Protein AF-X0WXU0-F1 (afdb_monomer_lite)

Secondary structure (DSSP, 8-state):
---------SS-B--SS-GGGPPTT-BS--TT-PEEESS--TTS-EEEPPP----PPPPTTEEEEEEEEETTEEEEEEEETTS-EEEEEEE---S--TTTT--EEEESB-TTSPBPS--GGG---TTS--EEEEEE-TTS-EEEEEE-SSSPPEEEETTSPPBTTTHHHHSBSS-S-------------SSS----TT---------

Radius of gyration: 27.14 Å; chains: 1; bounding box: 80×50×60 Å

pLDDT: mean 75.11, std 15.43, range [34.88, 94.94]

InterPro domains:
  IPR057889 Crassvirus muzzle protein, N-terminal region [PF25731] (6-206)

Foldseek 3Di:
DDDPPDDDQPDEEDQPDDPVPPDPSHHPDPPPDAAEDCPDDPVGRHDDDDDDDQPEDDDPQKDFQEWEDEPQKIWTWIAGPVQAIFIWIAGPDPDPDPCHSYTDTQDDAAPVRHHDRRHNLVRDDPVFRKYWYWDQDPVRWIKIWIDRPPAATFMATRVDGDHPPCNNVHGHPDDPDPDPDDDCPDDDDPDDDDDDPPPDDDDDDDD

Structure (mmCIF, N/CA/C/O backbone):
data_AF-X0WXU0-F1
#
_entry.id   AF-X0WXU0-F1
#
loop_
_atom_site.group_PDB
_atom_site.id
_atom_site.type_symbol
_atom_site.label_atom_id
_atom_site.label_alt_id
_atom_site.label_comp_id
_atom_site.label_asym_id
_atom_site.label_entity_id
_atom_site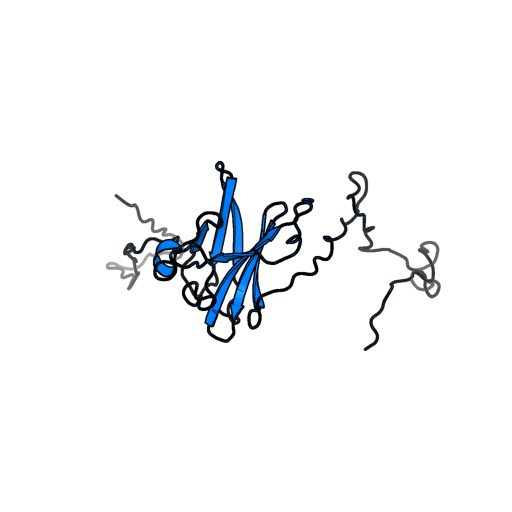.label_seq_id
_atom_site.pdbx_PDB_ins_code
_atom_site.Cartn_x
_atom_site.Cartn_y
_atom_site.Cartn_z
_atom_site.occupancy
_atom_site.B_iso_or_equiv
_atom_site.auth_seq_id
_atom_site.auth_comp_id
_atom_site.auth_asym_id
_atom_site.auth_atom_id
_atom_site.pdbx_PDB_model_num
ATOM 1 N N . MET A 1 1 ? 27.118 5.145 21.596 1.00 37.91 1 MET A N 1
ATOM 2 C CA . MET A 1 1 ? 26.748 3.771 21.994 1.00 37.91 1 MET A CA 1
ATOM 3 C C . MET A 1 1 ? 27.397 2.844 20.986 1.00 37.91 1 MET A C 1
ATOM 5 O O . MET A 1 1 ? 27.260 3.119 19.804 1.00 37.91 1 MET A O 1
ATOM 9 N N . ALA A 1 2 ? 28.191 1.868 21.424 1.00 34.88 2 ALA A N 1
ATOM 10 C CA . ALA A 1 2 ? 28.877 0.960 20.508 1.00 34.88 2 ALA A CA 1
ATOM 11 C C . ALA A 1 2 ? 27.914 -0.152 20.079 1.00 34.88 2 ALA A C 1
ATOM 13 O O . ALA A 1 2 ? 27.350 -0.846 20.923 1.00 34.88 2 ALA A O 1
ATOM 14 N N . GLU A 1 3 ? 27.715 -0.270 18.775 1.00 35.19 3 GLU A N 1
ATOM 15 C CA . GLU A 1 3 ? 26.913 -1.302 18.133 1.00 35.19 3 GLU A CA 1
ATOM 16 C C . GLU A 1 3 ? 27.653 -2.644 18.257 1.00 35.19 3 GLU A C 1
ATOM 18 O O . GLU A 1 3 ? 28.793 -2.786 17.799 1.00 35.19 3 GLU A O 1
ATOM 23 N N . ILE A 1 4 ? 27.053 -3.615 18.954 1.00 43.12 4 ILE A N 1
ATOM 24 C CA . ILE A 1 4 ? 27.625 -4.959 19.107 1.00 43.12 4 ILE A CA 1
ATOM 25 C C . ILE A 1 4 ? 27.536 -5.641 17.743 1.00 43.12 4 ILE A C 1
ATOM 27 O O . ILE A 1 4 ? 26.492 -6.138 17.342 1.00 43.12 4 ILE A O 1
ATOM 31 N N . THR A 1 5 ? 28.651 -5.645 17.023 1.00 47.09 5 THR A N 1
ATOM 32 C CA . THR A 1 5 ? 28.737 -6.061 15.617 1.00 47.09 5 THR A CA 1
ATOM 33 C C . THR A 1 5 ? 28.871 -7.575 15.433 1.00 47.09 5 THR A C 1
ATOM 35 O O . THR A 1 5 ? 28.989 -8.026 14.302 1.00 47.09 5 THR A O 1
ATOM 38 N N . ASN A 1 6 ? 28.898 -8.370 16.514 1.00 45.66 6 ASN A N 1
ATOM 39 C CA . ASN A 1 6 ? 28.848 -9.837 16.464 1.00 45.66 6 ASN A CA 1
ATOM 40 C C . ASN A 1 6 ? 28.675 -10.459 17.863 1.00 45.66 6 ASN A C 1
ATOM 42 O O . ASN A 1 6 ? 29.495 -10.221 18.753 1.00 45.66 6 ASN A O 1
ATOM 46 N N . ASN A 1 7 ? 27.694 -11.351 18.029 1.00 49.34 7 ASN A N 1
ATOM 47 C CA . ASN A 1 7 ? 27.637 -12.273 19.166 1.00 49.34 7 ASN A CA 1
ATOM 48 C C . ASN A 1 7 ? 28.635 -13.415 18.929 1.00 49.34 7 ASN A C 1
ATOM 50 O O . ASN A 1 7 ? 28.304 -14.426 18.315 1.00 49.34 7 ASN A O 1
ATOM 54 N N . LYS A 1 8 ? 29.885 -13.257 19.377 1.00 55.47 8 LYS A N 1
ATOM 55 C CA . LYS A 1 8 ? 30.860 -14.358 19.352 1.00 55.47 8 LYS A CA 1
ATOM 56 C C . LYS A 1 8 ? 30.768 -15.156 20.647 1.00 55.47 8 LYS A C 1
ATOM 58 O O . LYS A 1 8 ? 30.961 -14.604 21.728 1.00 55.47 8 LYS A O 1
ATOM 63 N N . PHE A 1 9 ? 30.532 -16.462 20.539 1.00 57.22 9 PHE A N 1
ATOM 64 C CA . PHE A 1 9 ? 30.699 -17.368 21.671 1.00 57.22 9 PHE A CA 1
ATOM 65 C C . PHE A 1 9 ? 32.181 -17.436 22.042 1.00 57.22 9 PHE A C 1
ATOM 67 O O . PHE A 1 9 ? 33.010 -17.857 21.237 1.00 57.22 9 PHE A O 1
ATOM 74 N N . VAL A 1 10 ? 32.521 -17.008 23.259 1.00 64.88 10 VAL A N 1
ATOM 75 C CA . VAL A 1 10 ? 33.894 -17.126 23.775 1.00 64.88 10 VAL A CA 1
ATOM 76 C C . VAL A 1 10 ? 34.175 -18.568 24.220 1.00 64.88 10 VAL A C 1
ATOM 78 O O . VAL A 1 10 ? 35.295 -19.046 24.058 1.00 64.88 10 VAL A O 1
ATOM 81 N N . LYS A 1 11 ? 33.159 -19.285 24.733 1.00 74.00 11 LYS A N 1
ATOM 82 C CA . LYS A 1 11 ? 33.191 -20.728 25.037 1.00 74.00 11 LYS A CA 1
ATOM 83 C C . LYS A 1 11 ? 31.822 -21.379 24.775 1.00 74.00 11 LYS A C 1
ATOM 85 O O . LYS A 1 11 ? 30.833 -20.684 24.549 1.00 74.00 11 LYS A O 1
ATOM 90 N N . GLY A 1 12 ? 31.790 -22.713 24.771 1.00 77.00 12 GLY A N 1
ATOM 91 C CA . GLY A 1 12 ? 30.609 -23.518 24.441 1.00 77.00 12 GLY A CA 1
ATOM 92 C C . GLY A 1 12 ? 29.681 -23.843 25.619 1.00 77.00 12 GLY A C 1
ATOM 93 O O . GLY A 1 12 ? 29.729 -23.216 26.683 1.00 77.00 12 GLY A O 1
ATOM 94 N N . MET A 1 13 ? 28.838 -24.850 25.395 1.00 81.62 13 MET A N 1
ATOM 95 C CA . MET A 1 13 ? 27.907 -25.398 26.379 1.00 81.62 13 MET A CA 1
ATOM 96 C C . MET A 1 13 ? 28.629 -26.324 27.367 1.00 81.62 13 MET A C 1
ATOM 98 O O . MET A 1 13 ? 29.460 -27.129 26.951 1.00 81.62 13 MET A O 1
ATOM 102 N N . VAL A 1 14 ? 28.310 -26.223 28.659 1.00 81.38 14 VAL A N 1
ATOM 103 C CA . VAL A 1 14 ? 28.794 -27.140 29.707 1.00 81.38 14 VAL A CA 1
ATOM 104 C C . VAL A 1 14 ? 27.636 -27.475 30.642 1.00 81.38 14 VAL A C 1
ATOM 106 O O . VAL A 1 14 ? 27.082 -26.578 31.281 1.00 81.38 14 VAL A O 1
ATOM 109 N N . GLU A 1 15 ? 27.287 -28.760 30.718 1.00 81.88 15 GLU A N 1
ATOM 110 C CA . GLU A 1 15 ? 26.189 -29.281 31.548 1.00 81.88 15 GLU A CA 1
ATOM 111 C C . GLU A 1 15 ? 26.680 -30.076 32.770 1.00 81.88 15 GLU A C 1
ATOM 113 O O . GLU A 1 15 ? 25.951 -30.192 33.758 1.00 81.88 15 GLU A O 1
ATOM 118 N N . ASP A 1 16 ? 27.930 -30.551 32.728 1.00 82.00 16 ASP A N 1
ATOM 119 C CA . ASP A 1 16 ? 28.517 -31.493 33.695 1.00 82.00 16 ASP A CA 1
ATOM 120 C C . ASP A 1 16 ? 28.828 -30.889 35.075 1.00 82.00 16 ASP A C 1
ATOM 122 O O . ASP A 1 16 ? 29.147 -31.612 36.017 1.00 82.00 16 ASP A O 1
ATOM 126 N N . VAL A 1 17 ? 28.742 -29.565 35.221 1.00 83.06 17 VAL A N 1
ATOM 127 C CA . VAL A 1 17 ? 28.993 -28.868 36.492 1.00 83.06 17 VAL A CA 1
ATOM 128 C C . VAL A 1 17 ? 27.688 -28.531 37.206 1.00 83.06 17 VAL A C 1
ATOM 130 O O . VAL A 1 17 ? 26.622 -28.416 36.591 1.00 83.06 17 VAL A O 1
ATOM 133 N N . ASN A 1 18 ? 27.739 -28.339 38.523 1.00 81.44 18 ASN A N 1
ATOM 134 C CA . ASN A 1 18 ? 26.601 -27.792 39.259 1.00 81.44 18 ASN A CA 1
ATOM 135 C C . ASN A 1 18 ? 26.241 -26.396 38.697 1.00 81.44 18 ASN A C 1
ATOM 137 O O . ASN A 1 18 ? 27.157 -25.650 38.348 1.00 81.44 18 ASN A O 1
ATOM 141 N N . PRO A 1 19 ? 24.952 -25.999 38.600 1.00 78.38 19 PRO A N 1
ATOM 142 C CA . PRO A 1 19 ? 24.582 -24.661 38.129 1.00 78.38 19 PRO A CA 1
ATOM 143 C C . PRO A 1 19 ? 25.311 -23.511 38.837 1.00 78.38 19 PRO A C 1
ATOM 145 O O . PRO A 1 19 ? 25.594 -22.497 38.203 1.00 78.38 19 PRO A O 1
ATOM 148 N N . SER A 1 20 ? 25.642 -23.667 40.123 1.00 79.38 20 SER A N 1
ATOM 149 C CA . SER A 1 20 ? 26.385 -22.662 40.896 1.00 79.38 20 SER A CA 1
ATOM 150 C C . SER A 1 20 ? 27.876 -22.589 40.558 1.00 79.38 20 SER A C 1
ATOM 152 O O . SER A 1 20 ? 28.535 -21.621 40.921 1.00 79.38 20 SER A O 1
ATOM 154 N N . GLU A 1 21 ? 28.411 -23.602 39.880 1.00 86.06 21 GLU A N 1
ATOM 155 C CA . GLU A 1 21 ? 29.827 -23.749 39.527 1.00 86.06 21 GLU A CA 1
ATOM 156 C C . GLU A 1 21 ? 30.046 -23.630 38.014 1.00 86.06 21 GLU A C 1
ATOM 158 O O . GLU A 1 21 ? 31.048 -24.104 37.473 1.00 86.06 21 GLU A O 1
ATOM 163 N N . GLN A 1 22 ? 29.103 -22.993 37.311 1.00 82.19 22 GLN A N 1
ATOM 164 C CA . GLN A 1 22 ? 29.222 -22.784 35.877 1.00 82.19 22 GLN A CA 1
ATOM 165 C C . GLN A 1 22 ? 30.519 -22.039 35.563 1.00 82.19 22 GLN A C 1
ATOM 167 O O . GLN A 1 22 ? 30.779 -20.945 36.071 1.00 82.19 22 GLN A O 1
ATOM 172 N N . THR A 1 23 ? 31.344 -22.647 34.711 1.00 84.06 23 THR A N 1
ATOM 173 C CA . THR A 1 23 ? 32.636 -22.069 34.350 1.00 84.06 23 THR A CA 1
ATOM 174 C C . THR A 1 23 ? 32.417 -20.701 33.689 1.00 84.06 23 THR A C 1
ATOM 176 O O . THR A 1 23 ? 31.519 -20.551 32.857 1.00 84.06 23 THR A O 1
ATOM 179 N N . PRO A 1 24 ? 33.224 -19.672 34.005 1.00 80.38 24 PRO A N 1
ATOM 180 C CA . PRO A 1 24 ? 33.057 -18.367 33.386 1.00 80.38 24 PRO A CA 1
ATOM 181 C C . PRO A 1 24 ? 33.074 -18.460 31.856 1.00 80.38 24 PRO A C 1
ATOM 183 O O . PRO A 1 24 ? 33.989 -19.058 31.272 1.00 80.38 24 PRO A O 1
ATOM 186 N N . GLN A 1 25 ? 32.082 -17.807 31.238 1.00 76.44 25 GLN A N 1
ATOM 187 C CA . GLN A 1 25 ? 31.854 -17.711 29.789 1.00 76.44 25 GLN A CA 1
ATOM 188 C C . GLN A 1 25 ? 31.303 -18.981 29.111 1.00 76.44 25 GLN A C 1
ATOM 190 O O . GLN A 1 25 ? 31.250 -19.008 27.885 1.00 76.44 25 GLN A O 1
ATOM 195 N N . THR A 1 26 ? 30.868 -20.001 29.863 1.00 80.44 26 THR A N 1
ATOM 196 C CA . THR A 1 26 ? 30.114 -21.154 29.328 1.00 80.44 26 THR A CA 1
ATOM 197 C C . THR A 1 26 ? 28.621 -21.009 29.625 1.00 80.44 26 THR A C 1
ATOM 199 O O . THR A 1 26 ? 28.233 -20.427 30.637 1.00 80.44 26 THR A O 1
ATOM 202 N N . TYR A 1 27 ? 27.754 -21.581 28.793 1.00 76.75 27 TYR A N 1
ATOM 203 C CA . TYR A 1 27 ? 26.301 -21.597 29.027 1.00 76.75 27 TYR A CA 1
ATOM 204 C C . TYR A 1 27 ? 25.802 -23.018 29.324 1.00 76.75 27 TYR A C 1
ATOM 206 O O . TYR A 1 27 ? 26.444 -23.990 28.936 1.00 76.75 27 TYR A O 1
ATOM 214 N N . ARG A 1 28 ? 24.699 -23.144 30.072 1.00 73.62 28 ARG A N 1
ATOM 215 C CA . ARG A 1 28 ? 24.123 -24.451 30.449 1.00 73.62 28 ARG A CA 1
ATOM 216 C C . ARG A 1 28 ? 23.001 -24.884 29.512 1.00 73.62 28 ARG A C 1
ATOM 218 O O . ARG A 1 28 ? 22.912 -26.047 29.169 1.00 73.62 28 ARG A O 1
ATOM 225 N N . TYR A 1 29 ? 22.172 -23.935 29.086 1.00 72.56 29 TYR A N 1
ATOM 226 C CA . TYR A 1 29 ? 21.094 -24.171 28.134 1.00 72.56 29 TYR A CA 1
ATOM 227 C C . TYR A 1 29 ? 21.109 -23.063 27.083 1.00 72.56 29 TYR A C 1
ATOM 229 O O . TYR A 1 29 ? 21.118 -21.881 27.429 1.00 72.56 29 TYR A O 1
ATOM 237 N N . GLY A 1 30 ? 21.102 -23.441 25.807 1.00 64.31 30 GLY A N 1
ATOM 238 C CA . GLY A 1 30 ? 20.922 -22.527 24.680 1.00 64.31 30 GLY A CA 1
ATOM 239 C C . GLY A 1 30 ? 19.442 -22.248 24.417 1.00 64.31 30 GLY A C 1
ATOM 240 O O . GLY A 1 30 ? 18.950 -22.531 23.328 1.00 64.31 30 GLY A O 1
ATOM 241 N N . LEU A 1 31 ? 18.709 -21.739 25.411 1.00 56.44 31 LEU A N 1
ATOM 242 C CA . LEU A 1 31 ? 17.279 -21.461 25.248 1.00 56.44 31 LEU A CA 1
ATOM 243 C C . LEU A 1 31 ? 17.084 -20.343 24.206 1.00 56.44 31 LEU A C 1
ATOM 245 O O . LEU A 1 31 ? 17.616 -19.248 24.373 1.00 56.44 31 LEU A O 1
ATOM 249 N N . ASN A 1 32 ? 16.319 -20.644 23.150 1.00 53.34 32 ASN A N 1
ATOM 250 C CA . ASN A 1 32 ? 16.003 -19.790 21.992 1.00 53.34 32 ASN A CA 1
ATOM 251 C C . ASN A 1 32 ? 17.137 -19.536 20.979 1.00 53.34 32 ASN A C 1
ATOM 253 O O . ASN A 1 32 ? 17.034 -18.607 20.179 1.00 53.34 32 ASN A O 1
ATOM 257 N N . PHE A 1 33 ? 18.192 -20.357 20.954 1.00 56.31 33 PHE A N 1
ATOM 258 C CA . PHE A 1 33 ? 19.163 -20.316 19.855 1.00 56.31 33 PHE A CA 1
ATOM 259 C C . PHE A 1 33 ? 18.731 -21.260 18.730 1.00 56.31 33 PHE A C 1
ATOM 261 O O . PHE A 1 33 ? 18.968 -22.463 18.787 1.00 56.31 33 PHE A O 1
ATOM 268 N N . THR A 1 34 ? 18.100 -20.710 17.698 1.00 59.84 34 THR A N 1
ATOM 269 C CA . THR A 1 34 ? 17.843 -21.400 16.427 1.00 59.84 34 THR A CA 1
ATOM 270 C C . THR A 1 34 ? 18.885 -20.974 15.403 1.00 59.84 34 THR A C 1
ATOM 272 O O . THR A 1 34 ? 19.221 -19.793 15.310 1.00 59.84 34 THR A O 1
ATOM 275 N N . HIS A 1 35 ? 19.413 -21.924 14.631 1.00 56.47 35 HIS A N 1
ATOM 276 C CA . HIS A 1 35 ? 20.339 -21.610 13.544 1.00 56.47 35 HIS A CA 1
ATOM 277 C C . HIS A 1 35 ? 19.600 -20.785 12.480 1.00 56.47 35 HIS A C 1
ATOM 279 O O . HIS A 1 35 ? 18.494 -21.160 12.094 1.00 56.47 35 HIS A O 1
ATOM 285 N N . LEU A 1 36 ? 20.189 -19.679 12.019 1.00 56.44 36 LEU A N 1
ATOM 286 C CA . LEU A 1 36 ? 19.689 -18.949 10.851 1.00 56.44 36 LEU A CA 1
ATOM 287 C C . LEU A 1 36 ? 20.178 -19.670 9.593 1.00 56.44 36 LEU A C 1
ATOM 289 O O . LEU A 1 36 ? 21.368 -19.968 9.484 1.00 56.44 36 LEU A O 1
ATOM 293 N N . THR A 1 37 ? 19.284 -20.027 8.680 1.00 61.00 37 THR A N 1
ATOM 294 C CA . THR A 1 37 ? 19.643 -20.649 7.398 1.00 61.00 37 THR A CA 1
ATOM 295 C C . THR A 1 37 ? 18.935 -19.923 6.261 1.00 61.00 37 THR A C 1
ATOM 297 O O . THR A 1 37 ? 17.781 -19.542 6.402 1.00 61.00 37 THR A O 1
ATOM 300 N N . GLU A 1 38 ? 19.599 -19.749 5.116 1.00 58.59 38 GLU A N 1
ATOM 301 C CA . GLU A 1 38 ? 18.966 -19.129 3.937 1.00 58.59 38 GLU A CA 1
ATOM 302 C C . GLU A 1 38 ? 17.862 -20.003 3.324 1.00 58.59 38 GLU A C 1
ATOM 304 O O . GLU A 1 38 ? 16.975 -19.498 2.653 1.00 58.59 38 GLU A O 1
ATOM 309 N N . GLN A 1 39 ? 17.932 -21.326 3.504 1.00 58.50 39 GLN A N 1
ATOM 310 C CA . GLN A 1 39 ? 17.060 -22.271 2.796 1.00 58.50 39 GLN A CA 1
ATOM 311 C C . GLN A 1 39 ? 15.931 -22.847 3.655 1.00 58.50 39 GLN A C 1
ATOM 313 O O . GLN A 1 39 ? 15.068 -23.524 3.102 1.00 58.50 39 GLN A O 1
ATOM 318 N N . GLY A 1 40 ? 15.943 -22.618 4.975 1.00 56.22 40 GLY A N 1
ATOM 319 C CA . GLY A 1 40 ? 15.077 -23.318 5.922 1.00 56.22 40 GLY A CA 1
ATOM 320 C C . GLY A 1 40 ? 15.336 -24.832 5.912 1.00 56.22 40 GLY A C 1
ATOM 321 O O . GLY A 1 40 ? 15.124 -25.529 4.922 1.00 56.22 40 GLY A O 1
ATOM 322 N N . ASP A 1 41 ? 15.794 -25.409 7.017 1.00 55.28 41 ASP A N 1
ATOM 323 C CA . ASP A 1 41 ? 16.013 -26.855 7.061 1.00 55.28 41 ASP A CA 1
ATOM 324 C C . ASP A 1 41 ? 14.716 -27.577 7.456 1.00 55.28 41 ASP A C 1
ATOM 326 O O . ASP A 1 41 ? 14.258 -27.499 8.591 1.00 55.28 41 ASP A O 1
ATOM 330 N N . LYS A 1 42 ? 14.119 -28.328 6.522 1.00 52.72 42 LYS A N 1
ATOM 331 C CA . LYS A 1 42 ? 12.894 -29.117 6.760 1.00 52.72 42 LYS A CA 1
ATOM 332 C C . LYS A 1 42 ? 13.046 -30.146 7.892 1.00 52.72 42 LYS A C 1
ATOM 334 O O . LYS A 1 42 ? 12.040 -30.604 8.436 1.00 52.72 42 LYS A O 1
ATOM 339 N N . TYR A 1 43 ? 14.276 -30.536 8.223 1.00 58.09 43 TYR A N 1
ATOM 340 C CA . TYR A 1 43 ? 14.589 -31.546 9.232 1.00 58.09 43 TYR A CA 1
ATOM 341 C C . TYR A 1 43 ? 15.187 -30.960 10.520 1.00 58.09 43 TYR A C 1
ATOM 343 O O . TYR A 1 43 ? 15.487 -31.723 11.439 1.00 58.09 43 TYR A O 1
ATOM 351 N N . SER A 1 44 ? 15.325 -29.633 10.622 1.00 62.62 44 SER A N 1
ATOM 352 C CA . SER A 1 44 ? 15.892 -28.948 11.788 1.00 62.62 44 SER A CA 1
ATOM 353 C C . SER A 1 44 ? 15.053 -27.732 12.194 1.00 62.62 44 SER A C 1
ATOM 355 O O . SER A 1 44 ? 14.353 -27.130 11.389 1.00 62.62 44 SER A O 1
ATOM 357 N N . ILE A 1 45 ? 15.108 -27.349 13.472 1.00 57.97 45 ILE A N 1
ATOM 358 C CA . ILE A 1 45 ? 14.474 -26.115 13.954 1.00 57.97 45 ILE A CA 1
ATOM 359 C C . ILE A 1 45 ? 15.428 -24.956 13.634 1.00 57.97 45 ILE A C 1
ATOM 361 O O . ILE A 1 45 ? 16.217 -24.523 14.477 1.00 57.97 45 ILE A O 1
ATOM 365 N N . SER A 1 46 ? 15.401 -24.494 12.385 1.00 60.75 46 SER A N 1
ATOM 366 C CA . SER A 1 46 ? 16.106 -23.290 11.936 1.00 60.75 46 SER A CA 1
ATOM 367 C C . SER A 1 46 ? 15.130 -22.143 11.707 1.00 60.75 46 SER A C 1
ATOM 369 O O . SER A 1 46 ? 14.016 -22.375 11.241 1.00 60.75 46 SER A O 1
ATOM 371 N N . ASN A 1 47 ? 15.576 -20.916 11.960 1.00 57.50 47 ASN A N 1
ATOM 372 C CA . ASN A 1 47 ? 14.901 -19.741 11.422 1.00 57.50 47 ASN A CA 1
ATOM 373 C C . ASN A 1 47 ? 15.423 -19.493 10.006 1.00 57.50 47 ASN A C 1
ATOM 375 O O . ASN A 1 47 ? 16.621 -19.630 9.755 1.00 57.50 47 ASN A O 1
ATOM 379 N N . GLU A 1 48 ? 14.525 -19.141 9.099 1.00 57.00 48 GLU A N 1
ATOM 380 C CA . GLU A 1 48 ? 14.894 -18.659 7.772 1.00 57.00 48 GLU A CA 1
ATOM 381 C C . GLU A 1 48 ? 15.512 -17.262 7.907 1.00 57.00 48 GLU A C 1
ATOM 383 O O . GLU A 1 48 ? 15.049 -16.457 8.725 1.00 57.00 48 GLU A O 1
ATOM 388 N N . ASP A 1 49 ? 16.594 -16.996 7.174 1.00 53.88 49 ASP A N 1
ATOM 389 C CA . ASP A 1 49 ? 17.158 -15.649 7.116 1.00 53.88 49 ASP A CA 1
ATOM 390 C C . ASP A 1 49 ? 16.149 -14.683 6.475 1.00 53.88 49 ASP A C 1
ATOM 392 O O . ASP A 1 49 ? 15.374 -15.047 5.590 1.00 53.88 49 ASP A O 1
ATOM 396 N N . GLY A 1 50 ? 16.132 -13.445 6.960 1.00 57.69 50 GLY A N 1
ATOM 397 C CA . GLY A 1 50 ? 15.291 -12.399 6.390 1.00 57.69 50 GLY A CA 1
ATOM 398 C C . GLY A 1 50 ? 15.763 -11.988 4.992 1.00 57.69 50 GLY A C 1
ATOM 399 O O . GLY A 1 50 ? 16.918 -12.174 4.622 1.00 57.69 50 GLY A O 1
ATOM 400 N N . THR A 1 51 ? 14.854 -11.387 4.223 1.00 60.84 51 THR A N 1
ATOM 401 C CA . THR A 1 51 ? 15.023 -10.958 2.822 1.00 60.84 51 THR A CA 1
ATOM 402 C C . THR A 1 51 ? 16.289 -10.148 2.520 1.00 60.84 51 THR A C 1
ATOM 404 O O . THR A 1 51 ? 16.753 -9.347 3.334 1.00 60.84 51 THR A O 1
ATOM 407 N N . VAL A 1 52 ? 16.758 -10.277 1.271 1.00 65.38 52 VAL A N 1
ATOM 408 C CA . VAL A 1 52 ? 17.774 -9.431 0.625 1.00 65.38 52 VAL A CA 1
ATOM 409 C C . VAL A 1 52 ? 17.504 -7.946 0.901 1.00 65.38 52 VAL A C 1
ATOM 411 O O . VAL A 1 52 ? 16.405 -7.444 0.664 1.00 65.38 52 VAL A O 1
ATOM 414 N N . LEU A 1 53 ? 18.523 -7.218 1.370 1.00 65.69 53 LEU A N 1
ATOM 415 C CA . LEU A 1 53 ? 18.432 -5.769 1.559 1.00 65.69 53 LEU A CA 1
ATOM 416 C C . LEU A 1 53 ? 18.267 -5.071 0.204 1.00 65.69 53 LEU A C 1
ATOM 418 O O . LEU A 1 53 ? 19.214 -4.962 -0.576 1.00 65.69 53 LEU A O 1
ATOM 422 N N . MET A 1 54 ? 17.067 -4.556 -0.053 1.00 68.88 54 MET A N 1
ATOM 423 C CA . MET A 1 54 ? 16.801 -3.707 -1.208 1.00 68.88 54 MET A CA 1
ATOM 424 C C . MET A 1 54 ? 17.141 -2.252 -0.888 1.00 68.88 54 MET A C 1
ATOM 426 O O . MET A 1 54 ? 16.601 -1.665 0.050 1.00 68.88 54 MET A O 1
ATOM 430 N N . ASN A 1 55 ? 18.013 -1.644 -1.692 1.00 72.88 55 ASN A N 1
ATOM 431 C CA . ASN A 1 55 ? 18.319 -0.221 -1.579 1.00 72.88 55 ASN A CA 1
ATOM 432 C C . ASN A 1 55 ? 17.300 0.606 -2.380 1.00 72.88 55 ASN A C 1
ATOM 434 O O . ASN A 1 55 ? 17.553 0.982 -3.523 1.00 72.88 55 ASN A O 1
ATOM 438 N N . VAL A 1 56 ? 16.130 0.845 -1.784 1.00 77.44 56 VAL A N 1
ATOM 439 C CA . VAL A 1 56 ? 15.010 1.546 -2.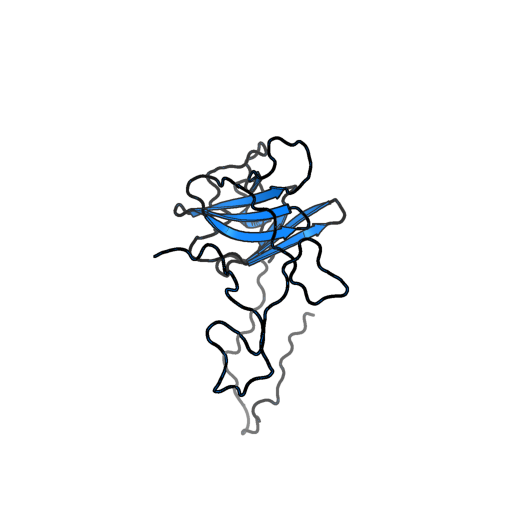431 1.00 77.44 56 VAL A CA 1
ATOM 440 C C . VAL A 1 56 ? 15.078 3.044 -2.140 1.00 77.44 56 VAL A C 1
ATOM 442 O O . VAL A 1 56 ? 15.154 3.461 -0.986 1.00 77.44 56 VAL A O 1
ATOM 445 N N . THR A 1 57 ? 14.982 3.871 -3.184 1.00 80.50 57 THR A N 1
ATOM 446 C CA . THR A 1 57 ? 14.820 5.327 -3.040 1.00 80.50 57 THR A CA 1
ATOM 447 C C . THR A 1 57 ? 13.347 5.707 -3.179 1.00 80.50 57 THR A C 1
ATOM 449 O O . THR A 1 57 ? 12.751 5.497 -4.235 1.00 80.50 57 THR A O 1
ATOM 452 N N . PHE A 1 58 ? 12.762 6.281 -2.125 1.00 84.38 58 PHE A N 1
ATOM 453 C CA . PHE A 1 58 ? 11.400 6.823 -2.153 1.00 84.38 58 PHE A CA 1
ATOM 454 C C . PHE A 1 58 ? 11.378 8.293 -2.613 1.00 84.38 58 PHE A C 1
ATOM 456 O O . PHE A 1 58 ? 12.382 8.996 -2.459 1.00 84.38 58 PHE A O 1
ATOM 463 N N . PRO A 1 59 ? 10.242 8.788 -3.144 1.00 82.19 59 PRO A N 1
ATOM 464 C CA . PRO A 1 59 ? 10.073 10.199 -3.476 1.00 82.19 59 PRO A CA 1
ATOM 465 C C . PRO A 1 59 ? 10.346 11.115 -2.275 1.00 82.19 59 PRO A C 1
ATOM 467 O O . PRO A 1 59 ? 10.022 10.788 -1.131 1.00 82.19 59 PRO A O 1
ATOM 470 N N . THR A 1 60 ? 10.933 12.284 -2.535 1.00 84.69 60 THR A N 1
ATOM 471 C CA . THR A 1 60 ? 11.282 13.252 -1.483 1.00 84.69 60 THR A CA 1
ATOM 472 C C . THR A 1 60 ? 10.036 13.729 -0.734 1.00 84.69 60 THR A C 1
ATOM 474 O O . THR A 1 60 ? 8.992 13.953 -1.334 1.00 84.69 60 THR A O 1
ATOM 477 N N . GLY A 1 61 ? 10.145 13.887 0.589 1.00 86.31 61 GLY A N 1
ATOM 478 C CA . GLY A 1 61 ? 9.058 14.404 1.431 1.00 86.31 61 GLY A CA 1
ATOM 479 C C . GLY A 1 61 ? 8.001 13.374 1.839 1.00 86.31 61 GLY A C 1
ATOM 480 O O . GLY A 1 61 ? 7.168 13.682 2.689 1.00 86.31 61 GLY A O 1
ATOM 481 N N . LYS A 1 62 ? 8.061 12.144 1.313 1.00 88.25 62 LYS A N 1
ATOM 482 C CA . LYS A 1 62 ? 7.136 11.057 1.654 1.00 88.25 62 LYS A CA 1
ATOM 483 C C . LYS A 1 62 ? 7.792 10.018 2.570 1.00 88.25 62 LYS A C 1
ATOM 485 O O . LYS A 1 62 ? 8.991 9.757 2.483 1.00 88.25 62 LYS A O 1
ATOM 490 N N . ARG A 1 63 ? 7.003 9.407 3.456 1.00 91.56 63 ARG A N 1
ATOM 491 C CA . ARG A 1 63 ? 7.413 8.283 4.317 1.00 91.56 63 ARG A CA 1
ATOM 492 C C . ARG A 1 63 ? 6.448 7.116 4.164 1.00 91.56 63 ARG A C 1
ATOM 494 O O . ARG A 1 63 ? 5.270 7.316 3.878 1.00 91.56 63 ARG A O 1
ATOM 501 N N . VAL A 1 64 ? 6.960 5.907 4.379 1.00 93.00 64 VAL A N 1
ATOM 502 C CA . VAL A 1 64 ? 6.156 4.681 4.372 1.00 93.00 64 VAL A CA 1
ATOM 503 C C . VAL A 1 64 ? 5.214 4.686 5.574 1.00 93.00 64 VAL A C 1
ATOM 505 O O . VAL A 1 64 ? 5.659 4.817 6.713 1.00 93.00 64 VAL A O 1
ATOM 508 N N . VAL A 1 65 ? 3.918 4.535 5.310 1.00 94.69 65 VAL A N 1
ATOM 509 C CA . VAL A 1 65 ? 2.855 4.436 6.325 1.00 94.69 65 VAL A CA 1
ATOM 510 C C . VAL A 1 65 ? 2.131 3.092 6.294 1.00 94.69 65 VAL A C 1
ATOM 512 O O . VAL A 1 65 ? 1.388 2.789 7.220 1.00 94.69 65 VAL A O 1
ATOM 515 N N . GLY A 1 66 ? 2.365 2.269 5.272 1.00 94.00 66 GLY A N 1
ATOM 516 C CA . GLY A 1 66 ? 1.820 0.920 5.152 1.00 94.00 66 GLY A CA 1
ATOM 517 C C . GLY A 1 66 ? 2.546 0.130 4.069 1.00 94.00 66 GLY A C 1
ATOM 518 O O . GLY A 1 66 ? 3.175 0.714 3.184 1.00 94.00 66 GLY A O 1
ATOM 519 N N . HIS A 1 67 ? 2.485 -1.195 4.146 1.00 94.25 67 HIS A N 1
ATOM 520 C CA . HIS A 1 67 ? 3.040 -2.073 3.119 1.00 94.25 67 HIS A CA 1
ATOM 521 C C . HIS A 1 67 ? 2.332 -3.431 3.095 1.00 94.25 67 HIS A C 1
ATOM 523 O O . HIS A 1 67 ? 1.784 -3.876 4.102 1.00 94.25 67 HIS A O 1
ATOM 529 N N . SER A 1 68 ? 2.386 -4.101 1.948 1.00 93.88 68 SER A N 1
ATOM 530 C CA . SER A 1 68 ? 1.910 -5.467 1.768 1.00 93.88 68 SER A CA 1
ATOM 531 C C . SER A 1 68 ? 2.827 -6.204 0.799 1.00 93.88 68 SER A C 1
ATOM 533 O O . SER A 1 68 ? 3.196 -5.660 -0.241 1.00 93.88 68 SER A O 1
ATOM 535 N N . VAL A 1 69 ? 3.191 -7.440 1.131 1.00 89.25 69 VAL A N 1
ATOM 536 C CA . VAL A 1 69 ? 4.029 -8.288 0.276 1.00 89.25 69 VAL A CA 1
ATOM 537 C C . VAL A 1 69 ? 3.128 -9.183 -0.573 1.00 89.25 69 VAL A C 1
ATOM 539 O O . VAL A 1 69 ? 2.303 -9.927 -0.040 1.00 89.25 69 VAL A O 1
ATOM 542 N N . LEU A 1 70 ? 3.282 -9.108 -1.894 1.00 86.69 70 LEU A N 1
ATOM 543 C CA . LEU A 1 70 ? 2.543 -9.876 -2.889 1.00 86.69 70 LEU A CA 1
ATOM 544 C C . LEU A 1 70 ? 3.508 -10.730 -3.717 1.00 86.69 70 LEU A C 1
ATOM 546 O O . LEU A 1 70 ? 3.951 -10.326 -4.791 1.00 86.69 70 LEU A O 1
ATOM 550 N N . ASN A 1 71 ? 3.781 -11.946 -3.245 1.00 82.62 71 ASN A N 1
ATOM 551 C CA . ASN A 1 71 ? 4.806 -12.832 -3.805 1.00 82.62 71 ASN A CA 1
ATOM 552 C C . ASN A 1 71 ? 6.183 -12.143 -3.804 1.00 82.62 71 ASN A C 1
ATOM 554 O O . ASN A 1 71 ? 6.799 -12.049 -2.752 1.00 82.62 71 ASN A O 1
ATOM 558 N N . THR A 1 72 ? 6.625 -11.650 -4.961 1.00 78.69 72 THR A N 1
ATOM 559 C CA . THR A 1 72 ? 7.883 -10.926 -5.189 1.00 78.69 72 THR A CA 1
ATOM 560 C C . THR A 1 72 ? 7.703 -9.405 -5.199 1.00 78.69 72 THR A C 1
ATOM 562 O O . THR A 1 72 ? 8.664 -8.654 -5.256 1.00 78.69 72 THR A O 1
ATOM 565 N N . ASP A 1 73 ? 6.473 -8.900 -5.212 1.00 84.19 73 ASP A N 1
ATOM 566 C CA . ASP A 1 73 ? 6.240 -7.458 -5.230 1.00 84.19 73 ASP A CA 1
ATOM 567 C C . ASP A 1 73 ? 6.022 -6.960 -3.799 1.00 84.19 73 ASP A C 1
ATOM 569 O O . ASP A 1 73 ? 5.198 -7.503 -3.064 1.00 84.19 73 ASP A O 1
ATOM 573 N N . ILE A 1 74 ? 6.695 -5.881 -3.410 1.00 89.75 74 ILE A N 1
ATOM 574 C CA . ILE A 1 74 ? 6.395 -5.162 -2.169 1.00 89.75 74 ILE A CA 1
ATOM 575 C C . ILE A 1 74 ? 5.571 -3.936 -2.537 1.00 89.75 74 ILE A C 1
ATOM 577 O O . ILE A 1 74 ? 6.078 -2.980 -3.120 1.00 89.75 74 ILE A O 1
ATOM 581 N N . ILE A 1 75 ? 4.286 -3.952 -2.202 1.00 92.75 75 ILE A N 1
ATOM 582 C CA . ILE A 1 75 ? 3.399 -2.803 -2.374 1.00 92.75 75 ILE A CA 1
ATOM 583 C C . ILE A 1 75 ? 3.565 -1.904 -1.157 1.00 92.75 75 ILE A C 1
ATOM 585 O O . ILE A 1 75 ? 3.468 -2.366 -0.022 1.00 92.75 75 ILE A O 1
ATOM 589 N N . VAL A 1 76 ? 3.801 -0.616 -1.383 1.00 93.44 76 VAL A N 1
ATOM 590 C CA . VAL A 1 76 ? 4.023 0.367 -0.322 1.00 93.44 76 VAL A CA 1
ATOM 591 C C . VAL A 1 76 ? 3.060 1.535 -0.452 1.00 93.44 76 VAL A C 1
ATOM 593 O O . VAL A 1 76 ? 2.729 1.999 -1.549 1.00 93.44 76 VAL A O 1
ATOM 596 N N . VAL A 1 77 ? 2.634 2.021 0.707 1.00 93.88 77 VAL A N 1
ATOM 597 C CA . VAL A 1 77 ? 1.776 3.187 0.861 1.00 93.88 77 VAL A CA 1
ATOM 598 C C . VAL A 1 77 ? 2.598 4.295 1.499 1.00 93.88 77 VAL A C 1
ATOM 600 O O . VAL A 1 77 ? 3.199 4.112 2.561 1.00 93.88 77 VAL A O 1
ATOM 603 N N . LEU A 1 78 ? 2.638 5.441 0.830 1.00 93.00 78 LEU A N 1
ATOM 604 C CA . LEU A 1 78 ? 3.430 6.599 1.205 1.00 93.00 78 LEU A CA 1
ATOM 605 C C . LEU A 1 78 ? 2.525 7.777 1.581 1.00 93.00 78 LEU A C 1
ATOM 607 O O . LEU A 1 78 ? 1.497 7.998 0.941 1.00 93.00 78 LEU A O 1
ATOM 611 N N . ALA A 1 79 ? 2.945 8.567 2.568 1.00 93.00 79 ALA A N 1
ATOM 612 C CA . ALA A 1 79 ? 2.311 9.835 2.932 1.00 93.00 79 ALA A CA 1
ATOM 613 C C . ALA A 1 79 ? 3.363 10.927 3.180 1.00 93.00 79 ALA A C 1
ATOM 615 O O . ALA A 1 79 ? 4.462 10.636 3.657 1.00 93.00 79 ALA A O 1
ATOM 616 N N . GLY A 1 80 ? 3.028 12.172 2.855 1.00 91.25 80 GLY A N 1
ATOM 617 C CA . GLY A 1 80 ? 3.833 13.367 3.093 1.00 91.25 80 GLY A CA 1
ATOM 618 C C . GLY A 1 80 ? 3.280 14.234 4.226 1.00 91.25 80 GLY A C 1
ATOM 619 O O . GLY A 1 80 ? 2.111 14.136 4.605 1.00 91.25 80 GLY A O 1
ATOM 620 N N . GLU A 1 81 ? 4.130 15.099 4.787 1.00 90.69 81 GLU A N 1
ATOM 621 C CA . GLU A 1 81 ? 3.705 16.116 5.770 1.00 90.69 81 GLU A CA 1
ATOM 622 C C . GLU A 1 81 ? 2.808 17.195 5.136 1.00 90.69 81 GLU A C 1
ATOM 624 O O . GLU A 1 81 ? 1.991 17.805 5.821 1.00 90.69 81 GLU A O 1
ATOM 629 N N . ASP A 1 82 ? 2.924 17.385 3.821 1.00 88.19 82 ASP A N 1
ATOM 630 C CA . ASP A 1 82 ? 2.121 18.293 2.995 1.00 88.19 82 ASP A CA 1
ATOM 631 C C . ASP A 1 82 ? 0.707 17.765 2.683 1.00 88.19 82 ASP A C 1
ATOM 633 O O . ASP A 1 82 ? -0.097 18.471 2.078 1.00 88.19 82 ASP A O 1
ATOM 637 N N . GLY A 1 83 ? 0.384 16.542 3.117 1.00 85.62 83 GLY A N 1
ATOM 638 C CA . GLY A 1 83 ? -0.888 15.882 2.829 1.00 85.62 83 GLY A CA 1
ATOM 639 C C . GLY A 1 83 ? -0.924 15.156 1.484 1.00 85.62 83 GLY A C 1
ATOM 640 O O . GLY A 1 83 ? -1.971 14.619 1.128 1.00 85.62 83 GLY A O 1
ATOM 641 N N . THR A 1 84 ? 0.191 15.100 0.748 1.00 89.00 84 THR A N 1
ATOM 642 C CA . THR A 1 84 ? 0.306 14.237 -0.432 1.00 89.00 84 THR A CA 1
ATOM 643 C C . THR A 1 84 ? 0.422 12.777 -0.010 1.00 89.00 84 THR A C 1
ATOM 645 O O . THR A 1 84 ? 0.945 12.439 1.052 1.00 89.00 84 THR A O 1
ATOM 648 N N . SER A 1 85 ? -0.067 11.870 -0.846 1.00 90.25 85 SER A N 1
ATOM 649 C CA . SER A 1 85 ? -0.070 10.440 -0.546 1.00 90.25 85 SER A CA 1
ATOM 650 C C . SER A 1 85 ? 0.031 9.623 -1.823 1.00 90.25 85 SER A C 1
ATOM 652 O O . SER A 1 85 ? -0.398 10.061 -2.877 1.00 90.25 85 SER A O 1
ATOM 654 N N . GLN A 1 86 ? 0.666 8.458 -1.786 1.00 90.06 86 GLN A N 1
ATOM 655 C CA . GLN A 1 86 ? 0.927 7.703 -3.010 1.00 90.06 86 GLN A CA 1
ATOM 656 C C . GLN A 1 86 ? 0.963 6.213 -2.732 1.00 90.06 86 GLN A C 1
ATOM 658 O O . GLN A 1 86 ? 1.478 5.773 -1.705 1.00 90.06 86 GLN A O 1
ATOM 663 N N . VAL A 1 87 ? 0.452 5.432 -3.675 1.00 91.69 87 VAL A N 1
ATOM 664 C CA . VAL A 1 87 ? 0.602 3.978 -3.674 1.00 91.69 87 VAL A CA 1
ATOM 665 C C . VAL A 1 87 ? 1.510 3.590 -4.825 1.00 91.69 87 VAL A C 1
ATOM 667 O O . VAL A 1 87 ? 1.404 4.127 -5.928 1.00 91.69 87 VAL A O 1
ATOM 670 N N . GLY A 1 88 ? 2.409 2.652 -4.563 1.00 91.25 88 GLY A N 1
ATOM 671 C CA . GLY A 1 88 ? 3.259 2.069 -5.588 1.00 91.25 88 GLY A CA 1
ATOM 672 C C . GLY A 1 88 ? 3.801 0.720 -5.155 1.00 91.25 88 GLY A C 1
ATOM 673 O O . GLY A 1 88 ? 3.462 0.225 -4.081 1.00 91.25 88 GLY A O 1
ATOM 674 N N . TYR A 1 89 ? 4.633 0.116 -5.990 1.00 90.31 89 TYR A N 1
ATOM 675 C CA . TYR A 1 89 ? 5.248 -1.174 -5.694 1.00 90.31 89 TYR A CA 1
ATOM 676 C C . TYR A 1 89 ? 6.740 -1.172 -6.007 1.00 90.31 89 TYR A C 1
ATOM 678 O O . TYR A 1 89 ? 7.232 -0.380 -6.805 1.00 90.31 89 TYR A O 1
ATOM 686 N N . ILE A 1 90 ? 7.451 -2.094 -5.380 1.00 87.75 90 ILE A N 1
ATOM 687 C CA . ILE A 1 90 ? 8.837 -2.447 -5.662 1.00 87.75 90 ILE A CA 1
ATOM 688 C C . ILE A 1 90 ? 8.785 -3.875 -6.196 1.00 87.75 90 ILE A C 1
ATOM 690 O O . ILE A 1 90 ? 8.194 -4.736 -5.545 1.00 87.75 90 ILE A O 1
ATOM 694 N N . ARG A 1 91 ? 9.335 -4.126 -7.387 1.00 78.50 91 ARG A N 1
ATOM 695 C CA . ARG A 1 91 ? 9.419 -5.494 -7.921 1.00 78.50 91 ARG A CA 1
ATOM 696 C C . ARG A 1 91 ? 10.706 -6.157 -7.462 1.00 78.50 91 ARG A C 1
ATOM 698 O O . ARG A 1 91 ? 11.782 -5.588 -7.632 1.00 78.50 91 ARG A O 1
ATOM 705 N N . GLU A 1 92 ? 10.576 -7.381 -6.972 1.00 68.69 92 GLU A N 1
ATOM 706 C CA . GLU A 1 92 ? 11.650 -8.365 -6.856 1.00 68.69 92 GLU A CA 1
ATOM 707 C C . GLU A 1 92 ? 11.568 -9.343 -8.039 1.00 68.69 92 GLU A C 1
ATOM 709 O O . GLU A 1 92 ? 11.403 -10.548 -7.863 1.00 68.69 92 GLU A O 1
ATOM 714 N N . ASP A 1 93 ? 11.608 -8.856 -9.282 1.00 61.41 93 ASP A N 1
ATOM 715 C CA . ASP A 1 93 ? 11.839 -9.765 -10.404 1.00 61.41 93 ASP A CA 1
ATOM 716 C C . ASP A 1 93 ? 13.336 -9.836 -10.716 1.00 61.41 93 ASP A C 1
ATOM 718 O O . ASP A 1 93 ? 14.057 -8.847 -10.718 1.00 61.41 93 ASP A O 1
ATOM 722 N N . SER A 1 94 ? 13.840 -11.038 -10.989 1.00 54.78 94 SER A N 1
ATOM 723 C CA . SER A 1 94 ? 15.225 -11.279 -11.430 1.00 54.78 94 SER A CA 1
ATOM 724 C C . SER A 1 94 ? 15.461 -10.828 -12.884 1.00 54.78 94 SER A C 1
ATOM 726 O O . SER A 1 94 ? 16.350 -11.323 -13.579 1.00 54.78 94 SER A O 1
ATOM 728 N N . SER A 1 95 ? 14.634 -9.896 -13.360 1.00 57.94 95 SER A N 1
ATOM 729 C CA . SER A 1 95 ? 14.727 -9.290 -14.676 1.00 57.94 95 SER A CA 1
ATOM 730 C C . SER A 1 95 ? 15.971 -8.398 -14.734 1.00 57.94 95 SER A C 1
ATOM 732 O O . SER A 1 95 ? 16.282 -7.721 -13.755 1.00 57.94 95 SER A O 1
ATOM 734 N N . PRO A 1 96 ? 16.679 -8.314 -15.875 1.00 58.28 96 PRO A N 1
ATOM 735 C CA . PRO A 1 96 ? 17.711 -7.302 -16.109 1.00 58.28 96 PRO A CA 1
ATOM 736 C C . PRO A 1 96 ? 17.106 -5.890 -16.269 1.00 58.28 96 PRO A C 1
ATOM 738 O O . PRO A 1 96 ? 17.583 -5.089 -17.075 1.00 58.28 96 PRO A O 1
ATOM 741 N N . ASP A 1 97 ? 16.024 -5.595 -15.547 1.00 61.91 97 ASP A N 1
ATOM 742 C CA . ASP A 1 97 ? 15.350 -4.311 -15.568 1.00 61.91 97 ASP A CA 1
ATOM 743 C C . ASP A 1 97 ? 16.223 -3.290 -14.819 1.00 61.91 97 ASP A C 1
ATOM 745 O O . ASP A 1 97 ? 16.526 -3.484 -13.637 1.00 61.91 97 ASP A O 1
ATOM 749 N N . PRO A 1 98 ? 16.641 -2.186 -15.465 1.00 64.31 98 PRO A N 1
ATOM 750 C CA . PRO A 1 98 ? 17.408 -1.132 -14.802 1.00 64.31 98 PRO A CA 1
ATOM 751 C C . PRO A 1 98 ? 16.649 -0.469 -13.639 1.00 64.31 98 PRO A C 1
ATOM 753 O O . PRO A 1 98 ? 17.254 0.274 -12.871 1.00 64.31 98 PRO A O 1
ATOM 756 N N . THR A 1 99 ? 15.344 -0.722 -13.510 1.00 62.25 99 THR A N 1
ATOM 757 C CA . THR A 1 99 ? 14.475 -0.235 -12.433 1.00 62.25 99 THR A CA 1
ATOM 758 C C . THR A 1 99 ? 14.234 -1.262 -11.317 1.00 62.25 99 THR A C 1
ATOM 760 O O . THR A 1 99 ? 13.381 -1.049 -10.449 1.00 62.25 99 THR A O 1
ATOM 763 N N . TYR A 1 100 ? 15.019 -2.344 -11.284 1.00 66.94 100 TYR A N 1
ATOM 764 C CA . TYR A 1 100 ? 15.060 -3.283 -10.163 1.00 66.94 100 TYR A CA 1
ATOM 765 C C . TYR A 1 100 ? 15.355 -2.570 -8.834 1.00 66.94 100 TYR A C 1
ATOM 767 O O . TYR A 1 100 ? 16.293 -1.778 -8.734 1.00 66.94 100 TYR A O 1
ATOM 775 N N . GLY A 1 101 ? 14.555 -2.852 -7.802 1.00 68.44 101 GLY A N 1
ATOM 776 C CA . GLY A 1 101 ? 14.699 -2.225 -6.484 1.00 68.44 101 GLY A CA 1
ATOM 777 C C . GLY A 1 101 ? 14.288 -0.747 -6.421 1.00 68.44 101 GLY A C 1
ATOM 778 O O . GLY A 1 101 ? 14.460 -0.117 -5.379 1.00 68.44 101 GLY A O 1
ATOM 779 N N . PHE A 1 102 ? 13.723 -0.178 -7.491 1.00 77.62 102 PHE A N 1
ATOM 780 C CA . PHE A 1 102 ? 13.152 1.169 -7.462 1.00 77.62 102 PHE A CA 1
ATOM 781 C C . PHE A 1 102 ? 11.660 1.141 -7.130 1.00 77.62 102 PHE A C 1
ATOM 783 O O . PHE A 1 102 ? 10.942 0.180 -7.410 1.00 77.62 102 PHE A O 1
ATOM 790 N N . TYR A 1 103 ? 11.195 2.229 -6.518 1.00 86.00 103 TYR A N 1
ATOM 791 C CA . TYR A 1 103 ? 9.781 2.455 -6.260 1.00 86.00 103 TYR A CA 1
ATOM 792 C C . TYR A 1 103 ? 9.064 2.868 -7.549 1.00 86.00 103 TYR A C 1
ATOM 794 O O . TYR A 1 103 ? 9.419 3.871 -8.168 1.00 86.00 103 TYR A O 1
ATOM 802 N N . HIS A 1 104 ? 8.026 2.119 -7.916 1.00 86.75 104 HIS A N 1
ATOM 803 C CA . HIS A 1 104 ? 7.161 2.399 -9.059 1.00 86.75 104 HIS A CA 1
ATOM 804 C C . HIS A 1 104 ? 5.851 3.013 -8.568 1.00 86.75 104 HIS A C 1
ATOM 806 O O . HIS A 1 104 ? 5.010 2.280 -8.033 1.00 86.75 104 HIS A O 1
ATOM 812 N N . PRO A 1 105 ? 5.658 4.336 -8.705 1.00 88.25 105 PRO A N 1
ATOM 813 C CA . PRO A 1 105 ? 4.403 4.970 -8.340 1.00 88.25 105 PRO A CA 1
ATOM 814 C C . PRO A 1 105 ? 3.289 4.512 -9.279 1.00 88.25 105 PRO A C 1
ATOM 816 O O . PRO A 1 105 ? 3.471 4.425 -10.491 1.00 88.25 105 PRO A O 1
ATOM 819 N N . VAL A 1 106 ? 2.129 4.227 -8.702 1.00 87.94 106 VAL A N 1
ATOM 820 C CA . VAL A 1 106 ? 0.984 3.680 -9.431 1.00 87.94 106 VAL A CA 1
ATOM 821 C C . VAL A 1 106 ? -0.222 4.585 -9.349 1.00 87.94 106 VAL A C 1
ATOM 823 O O . VAL A 1 106 ? -0.968 4.675 -10.312 1.00 87.94 106 VAL A O 1
ATOM 826 N N . ALA A 1 107 ? -0.452 5.228 -8.208 1.00 85.06 107 ALA A N 1
ATOM 827 C CA . ALA A 1 107 ? -1.654 6.016 -8.045 1.00 85.06 107 ALA A CA 1
ATOM 828 C C . ALA A 1 107 ? -1.524 7.143 -7.022 1.00 85.06 107 ALA A C 1
ATOM 830 O O . ALA A 1 107 ? -0.798 6.995 -6.026 1.00 85.06 107 ALA A O 1
ATOM 831 N N . PRO A 1 108 ? -2.345 8.191 -7.199 1.00 83.50 108 PRO A N 1
ATOM 832 C CA . PRO A 1 108 ? -3.151 8.487 -8.398 1.00 83.50 108 PRO A CA 1
ATOM 833 C C . PRO A 1 108 ? -2.342 8.968 -9.621 1.00 83.50 108 PRO A C 1
ATOM 835 O O . PRO A 1 108 ? -1.176 9.351 -9.493 1.00 83.50 108 PRO A O 1
ATOM 838 N N . VAL A 1 109 ? -2.960 8.883 -10.810 1.00 85.81 109 VAL A N 1
ATOM 839 C CA . VAL A 1 109 ? -2.384 9.263 -12.124 1.00 85.81 109 VAL A CA 1
ATOM 840 C C . VAL A 1 109 ? -3.231 10.327 -12.826 1.00 85.81 109 VAL A C 1
ATOM 842 O O . VAL A 1 109 ? -4.430 10.417 -12.581 1.00 85.81 109 VAL A O 1
ATOM 845 N N . ASP A 1 110 ? -2.644 11.132 -13.708 1.00 85.12 110 ASP A N 1
ATOM 846 C CA . ASP A 1 110 ? -3.384 12.094 -14.534 1.00 85.12 110 ASP A CA 1
ATOM 847 C C . ASP A 1 110 ? -4.103 11.430 -15.726 1.00 85.12 110 ASP A C 1
ATOM 849 O O . ASP A 1 110 ? -4.032 10.221 -15.950 1.00 85.12 110 ASP A O 1
ATOM 853 N N . SER A 1 111 ? -4.786 12.243 -16.542 1.00 82.44 111 SER A N 1
ATOM 854 C CA . SER A 1 111 ? -5.478 11.793 -17.758 1.00 82.44 111 SER A CA 1
ATOM 855 C C . SER A 1 111 ? -4.555 11.207 -18.838 1.00 82.44 111 SER A C 1
ATOM 857 O O . SER A 1 111 ? -5.046 10.664 -19.825 1.00 82.44 111 SER A O 1
ATOM 859 N N . LEU A 1 112 ? -3.236 11.364 -18.700 1.00 84.06 112 LEU A N 1
ATOM 860 C CA . LEU A 1 112 ? -2.218 10.805 -19.590 1.00 84.06 112 LEU A CA 1
ATOM 861 C C . LEU A 1 112 ? -1.598 9.519 -19.016 1.00 84.06 112 LEU A C 1
ATOM 863 O O . LEU A 1 112 ? -0.720 8.935 -19.653 1.00 84.06 112 LEU A O 1
ATOM 867 N N . GLY A 1 113 ? -2.056 9.060 -17.845 1.00 78.75 113 GLY A N 1
ATOM 868 C CA . GLY A 1 113 ? -1.526 7.887 -17.153 1.00 78.75 113 GLY A CA 1
ATOM 869 C C . GLY A 1 113 ? -0.198 8.146 -16.442 1.00 78.75 113 GLY A C 1
ATOM 870 O O . GLY A 1 113 ? 0.504 7.195 -16.098 1.00 78.75 113 GLY A O 1
ATOM 871 N N . VAL A 1 114 ? 0.171 9.412 -16.234 1.00 82.56 114 VAL A N 1
ATOM 872 C CA . VAL A 1 114 ? 1.402 9.792 -15.541 1.00 82.56 114 VAL A CA 1
ATOM 873 C C . VAL A 1 114 ? 1.100 9.961 -14.050 1.00 82.56 114 VAL A C 1
ATOM 875 O O . VAL A 1 114 ? 0.171 10.688 -13.697 1.00 82.56 114 VAL A O 1
ATOM 878 N N . PRO A 1 115 ? 1.859 9.311 -13.148 1.00 75.12 115 PRO A N 1
ATOM 879 C CA . PRO A 1 115 ? 1.744 9.549 -11.715 1.00 75.12 115 PRO A CA 1
ATOM 880 C C . PRO A 1 115 ? 1.946 11.027 -11.395 1.00 75.12 115 PRO A C 1
ATOM 882 O O . PRO A 1 115 ? 2.944 11.623 -11.800 1.00 75.12 115 PRO A O 1
ATOM 885 N N . VAL A 1 116 ? 0.996 11.609 -10.671 1.00 76.12 116 VAL A N 1
ATOM 886 C CA . VAL A 1 116 ? 1.050 13.023 -10.286 1.00 76.12 116 VAL A CA 1
ATOM 887 C C . VAL A 1 116 ? 1.748 13.144 -8.929 1.00 76.12 116 VAL A C 1
ATOM 889 O O . VAL A 1 116 ? 1.812 12.184 -8.160 1.00 76.12 116 VAL A O 1
ATOM 892 N N . ASP A 1 117 ? 2.354 14.296 -8.645 1.00 66.62 117 ASP A N 1
ATOM 893 C CA . ASP A 1 117 ? 2.979 14.548 -7.341 1.00 66.62 117 ASP A CA 1
ATOM 894 C C . ASP A 1 117 ? 1.970 15.092 -6.314 1.00 66.62 117 ASP A C 1
ATOM 896 O O . ASP A 1 117 ? 2.031 14.722 -5.137 1.00 66.62 117 ASP A O 1
ATOM 900 N N . ASP A 1 118 ? 1.004 15.902 -6.765 1.00 66.69 118 ASP A N 1
ATOM 901 C CA . ASP A 1 118 ? -0.115 16.436 -5.975 1.00 66.69 118 ASP A CA 1
ATOM 902 C C . ASP A 1 118 ? -1.224 15.387 -5.788 1.00 66.69 118 ASP A C 1
ATOM 904 O O . ASP A 1 118 ? -2.306 15.442 -6.368 1.00 66.69 118 ASP A O 1
ATOM 908 N N . ASN A 1 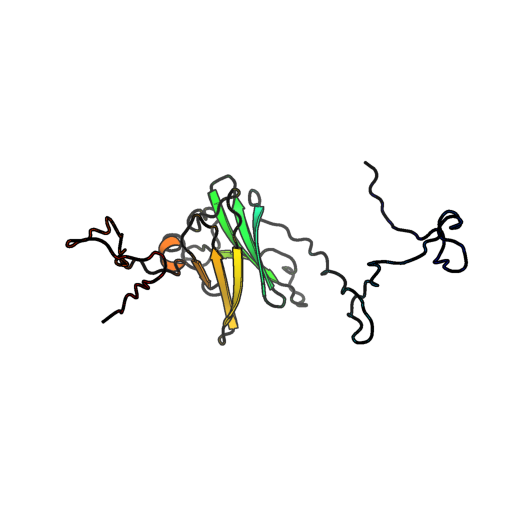119 ? -0.909 14.375 -4.985 1.00 70.88 119 ASN A N 1
ATOM 909 C CA . ASN A 1 119 ? -1.754 13.205 -4.775 1.00 70.88 119 ASN A CA 1
ATOM 910 C C . ASN A 1 119 ? -2.432 13.220 -3.398 1.00 70.88 119 ASN A C 1
ATOM 912 O O . ASN A 1 119 ? -2.306 12.288 -2.597 1.00 70.88 119 ASN A O 1
ATOM 916 N N . SER A 1 120 ? -3.128 14.304 -3.074 1.00 83.00 120 SER A N 1
ATOM 917 C CA . SER A 1 120 ? -3.791 14.455 -1.769 1.00 83.00 120 SER A CA 1
ATOM 918 C C . SER A 1 120 ? -5.094 13.650 -1.626 1.00 83.00 120 SER A C 1
ATOM 920 O O . SER A 1 120 ? -5.595 13.470 -0.518 1.00 83.00 120 SER A O 1
ATOM 922 N N . GLU A 1 121 ? -5.637 13.111 -2.722 1.00 86.31 121 GLU A N 1
ATOM 923 C CA . GLU A 1 121 ? -6.973 12.498 -2.741 1.00 86.31 121 GLU A CA 1
ATOM 924 C C . GLU A 1 121 ? -7.088 11.147 -2.025 1.00 86.31 121 GLU A C 1
ATOM 926 O O . GLU A 1 121 ? -8.168 10.814 -1.538 1.00 86.31 121 GLU A O 1
ATOM 931 N N . LEU A 1 122 ? -5.998 10.372 -1.935 1.00 88.31 122 LEU A N 1
ATOM 932 C CA . LEU A 1 122 ? -5.981 9.144 -1.126 1.00 88.31 122 LEU A CA 1
ATOM 933 C C . LEU A 1 122 ? -6.099 9.465 0.374 1.00 88.31 122 LEU A C 1
ATOM 935 O O . LEU A 1 122 ? -6.586 8.642 1.143 1.00 88.31 122 LEU A O 1
ATOM 939 N N . GLY A 1 123 ? -5.681 10.666 0.787 1.00 88.50 123 GLY A N 1
ATOM 940 C CA . GLY A 1 123 ? -5.917 11.193 2.127 1.00 88.50 123 GLY A CA 1
ATOM 941 C C . GLY A 1 123 ? -5.110 10.529 3.245 1.00 88.50 123 GLY A C 1
ATOM 942 O O . GLY A 1 123 ? -5.443 10.740 4.416 1.00 88.50 123 GLY A O 1
ATOM 943 N N . PHE A 1 124 ? -4.072 9.748 2.923 1.00 91.88 124 PHE A N 1
ATOM 944 C CA . PHE A 1 124 ? -3.225 9.105 3.931 1.00 91.88 124 PHE A CA 1
ATOM 945 C C . PHE A 1 124 ? -2.407 10.137 4.709 1.00 91.88 124 PHE A C 1
ATOM 947 O O . PHE A 1 124 ? -1.906 11.113 4.151 1.00 91.88 124 PHE A O 1
ATOM 954 N N . LYS A 1 125 ? -2.238 9.907 6.015 1.00 91.62 125 LYS A N 1
ATOM 955 C CA . LYS A 1 125 ? -1.532 10.827 6.916 1.00 91.62 125 LYS A CA 1
ATOM 956 C C . LYS A 1 125 ? -0.445 10.108 7.691 1.00 91.62 125 LYS A C 1
ATOM 958 O O . LYS A 1 125 ? -0.645 9.001 8.166 1.00 91.62 125 LYS A O 1
ATOM 963 N N . LEU A 1 126 ? 0.658 10.802 7.958 1.00 92.19 126 LEU A N 1
ATOM 964 C CA . LEU A 1 126 ? 1.750 10.281 8.792 1.00 92.19 126 LEU A CA 1
ATOM 965 C C . LEU A 1 126 ? 1.336 9.935 10.232 1.00 92.19 126 LEU A C 1
ATOM 967 O O . LEU A 1 126 ? 2.031 9.182 10.905 1.00 92.19 126 LEU A O 1
ATOM 971 N N . SER A 1 127 ? 0.223 10.489 10.721 1.00 91.44 127 SER A N 1
ATOM 972 C CA . SER A 1 127 ? -0.317 10.189 12.051 1.00 91.44 127 SER A CA 1
ATOM 973 C C . SER A 1 127 ? -1.170 8.918 12.108 1.00 91.44 127 SER A C 1
ATOM 975 O O . SER A 1 127 ? -1.508 8.488 13.208 1.00 91.44 127 SER A O 1
ATOM 977 N N . HIS A 1 128 ? -1.531 8.338 10.960 1.00 91.38 128 HIS A N 1
ATOM 978 C CA . HIS A 1 128 ? -2.411 7.175 10.858 1.00 91.38 128 HIS A CA 1
ATOM 979 C C . HIS A 1 128 ? -1.761 6.138 9.940 1.00 91.38 128 HIS A C 1
ATOM 981 O O . HIS A 1 128 ? -1.739 6.297 8.721 1.00 91.38 128 HIS A O 1
ATOM 987 N N . TYR A 1 129 ? -1.197 5.086 10.537 1.00 93.56 129 TYR A N 1
ATOM 988 C CA . TYR A 1 129 ? -0.634 3.979 9.769 1.00 93.56 129 TYR A CA 1
ATOM 989 C C . TYR A 1 129 ? -1.732 3.252 8.994 1.00 93.56 129 TYR A C 1
ATOM 991 O O . TYR A 1 129 ? -2.853 3.091 9.476 1.00 93.56 129 TYR A O 1
ATOM 999 N N . VAL A 1 130 ? -1.375 2.812 7.794 1.00 94.94 130 VAL A N 1
ATOM 1000 C CA . VAL A 1 130 ? -2.266 2.140 6.859 1.00 94.94 130 VAL A CA 1
ATOM 1001 C C . VAL A 1 130 ? -2.061 0.638 7.006 1.00 94.94 130 VAL A C 1
ATOM 1003 O O . VAL A 1 130 ? -0.989 0.115 6.699 1.00 94.94 130 VAL A O 1
ATOM 1006 N N . ASP A 1 131 ? -3.098 -0.055 7.459 1.00 94.06 131 ASP A N 1
ATOM 1007 C CA . ASP A 1 131 ? -3.174 -1.506 7.366 1.00 94.06 131 ASP A CA 1
ATOM 1008 C C . ASP A 1 131 ? -3.596 -1.880 5.945 1.00 94.06 131 ASP A C 1
ATOM 1010 O O . ASP A 1 131 ? -4.542 -1.305 5.392 1.00 94.06 131 ASP A O 1
ATOM 1014 N N . CYS A 1 132 ? -2.867 -2.799 5.318 1.00 93.88 132 CYS A N 1
ATOM 1015 C CA . CYS A 1 132 ? -3.122 -3.146 3.933 1.00 93.88 132 CYS A CA 1
ATOM 1016 C C . CYS A 1 132 ? -2.812 -4.602 3.594 1.00 93.88 132 CYS A C 1
ATOM 1018 O O . CYS A 1 132 ? -1.862 -5.218 4.073 1.00 93.88 132 CYS A O 1
ATOM 1020 N N . VAL A 1 133 ? -3.646 -5.145 2.713 1.00 94.00 133 VAL A N 1
ATOM 1021 C CA . VAL A 1 133 ? -3.572 -6.523 2.237 1.00 94.00 133 VAL A CA 1
ATOM 1022 C C . VAL A 1 133 ? -3.676 -6.506 0.726 1.00 94.00 133 VAL A C 1
ATOM 1024 O O . VAL A 1 133 ? -4.549 -5.856 0.152 1.00 94.00 133 VAL A O 1
ATOM 1027 N N . SER A 1 134 ? -2.791 -7.236 0.069 1.00 93.75 134 SER A N 1
ATOM 1028 C CA . SER A 1 134 ? -2.739 -7.314 -1.381 1.00 93.75 134 SER A CA 1
ATOM 1029 C C . SER A 1 134 ? -3.156 -8.691 -1.888 1.00 93.75 134 SER A C 1
ATOM 1031 O O . SER A 1 134 ? -3.028 -9.707 -1.207 1.00 93.75 134 SER A O 1
ATOM 1033 N N . ARG A 1 135 ? -3.696 -8.730 -3.108 1.00 90.81 135 ARG A N 1
ATOM 1034 C CA . ARG A 1 135 ? -3.977 -9.976 -3.828 1.00 90.81 135 ARG A CA 1
ATOM 1035 C C . ARG A 1 135 ? -3.730 -9.801 -5.314 1.00 90.81 135 ARG A C 1
ATOM 1037 O O . ARG A 1 135 ? -3.928 -8.719 -5.864 1.00 90.81 135 ARG A O 1
ATOM 1044 N N . LYS A 1 136 ? -3.427 -10.912 -5.976 1.00 90.12 136 LYS A N 1
ATOM 1045 C CA . LYS A 1 136 ? -3.459 -11.019 -7.432 1.00 90.12 136 LYS A CA 1
ATOM 1046 C C . LYS A 1 136 ? -4.783 -11.655 -7.855 1.00 90.12 136 LYS A C 1
ATOM 1048 O O . LYS A 1 136 ? -5.207 -12.653 -7.268 1.00 90.12 136 LYS A O 1
ATOM 1053 N N . VAL A 1 137 ? -5.483 -11.046 -8.803 1.00 88.25 137 VAL A N 1
ATOM 1054 C CA . VAL A 1 137 ? -6.695 -11.612 -9.419 1.00 88.25 137 VAL A CA 1
ATOM 1055 C C . VAL A 1 137 ? -6.334 -12.492 -10.623 1.00 88.25 137 VAL A C 1
ATOM 1057 O O . VAL A 1 137 ? -5.174 -12.574 -11.019 1.00 88.25 137 VAL A O 1
ATOM 1060 N N . ILE A 1 138 ? -7.314 -13.240 -11.142 1.00 84.81 138 ILE A N 1
ATOM 1061 C CA . ILE A 1 138 ? -7.103 -14.293 -12.157 1.00 84.81 138 ILE A CA 1
ATOM 1062 C C . ILE A 1 138 ? -6.567 -13.722 -13.478 1.00 84.81 138 ILE A C 1
ATOM 1064 O O . ILE A 1 138 ? -5.783 -14.380 -14.155 1.00 84.81 138 ILE A O 1
ATOM 1068 N N . ASP A 1 139 ? -6.955 -12.496 -13.822 1.00 86.38 139 ASP A N 1
ATOM 1069 C CA . ASP A 1 139 ? -6.441 -11.742 -14.975 1.00 86.38 139 ASP A CA 1
ATOM 1070 C C . ASP A 1 139 ? -4.995 -11.243 -14.780 1.00 86.38 139 ASP A C 1
ATOM 1072 O O . ASP A 1 139 ? -4.399 -10.675 -15.692 1.00 86.38 139 ASP A O 1
ATOM 1076 N N . GLY A 1 140 ? -4.407 -11.484 -13.606 1.00 83.00 140 GLY A N 1
ATOM 1077 C CA . GLY A 1 140 ? -3.060 -11.072 -13.251 1.00 83.00 140 GLY A CA 1
ATOM 1078 C C . GLY A 1 140 ? -2.977 -9.687 -12.618 1.00 83.00 140 GLY A C 1
ATOM 1079 O O . GLY A 1 140 ? -1.887 -9.332 -12.165 1.00 83.00 140 GLY A O 1
ATOM 1080 N N . SER A 1 141 ? -4.082 -8.941 -12.517 1.00 87.81 141 SER A N 1
ATOM 1081 C CA . SER A 1 141 ? -4.069 -7.618 -11.901 1.00 87.81 141 SER A CA 1
ATOM 1082 C C . SER A 1 141 ? -3.805 -7.692 -10.396 1.00 87.81 141 SER A C 1
ATOM 1084 O O . SER A 1 141 ? -4.239 -8.601 -9.681 1.00 87.81 141 SER A O 1
ATOM 1086 N N . ARG A 1 142 ? -3.067 -6.714 -9.892 1.00 90.38 142 ARG A N 1
ATOM 1087 C CA . ARG A 1 142 ? -2.700 -6.554 -8.489 1.00 90.38 142 ARG A CA 1
ATOM 1088 C C . ARG A 1 142 ? -3.684 -5.592 -7.850 1.00 90.38 142 ARG A C 1
ATOM 1090 O O . ARG A 1 142 ? -3.927 -4.502 -8.361 1.00 90.38 142 ARG A O 1
ATOM 1097 N N . ILE A 1 143 ? -4.265 -6.004 -6.733 1.00 92.06 143 ILE A N 1
ATOM 1098 C CA . ILE A 1 143 ? -5.235 -5.207 -5.986 1.00 92.06 143 ILE A CA 1
ATOM 1099 C C . ILE A 1 143 ? -4.711 -5.029 -4.572 1.00 92.06 143 ILE A C 1
ATOM 1101 O O . ILE A 1 143 ? -4.351 -6.011 -3.922 1.00 92.06 143 ILE A O 1
ATOM 1105 N N . LEU A 1 144 ? -4.712 -3.789 -4.098 1.00 94.44 144 LEU A N 1
ATOM 1106 C CA . LEU A 1 144 ? -4.425 -3.434 -2.716 1.00 94.44 144 LEU A CA 1
ATOM 1107 C C . LEU A 1 144 ? -5.733 -3.060 -2.017 1.00 94.44 144 LEU A C 1
ATOM 1109 O O . LEU A 1 144 ? -6.467 -2.202 -2.499 1.00 94.44 144 LEU A O 1
ATOM 1113 N N . TYR A 1 145 ? -6.006 -3.689 -0.882 1.00 94.31 145 TYR A N 1
ATOM 1114 C CA . TYR A 1 145 ? -7.047 -3.305 0.068 1.00 94.31 145 TYR A CA 1
ATOM 1115 C C . TYR A 1 145 ? -6.384 -2.584 1.228 1.00 94.31 145 TYR A C 1
ATOM 1117 O O . TYR A 1 145 ? -5.321 -3.017 1.675 1.00 94.31 145 TYR A O 1
ATOM 1125 N N . PHE A 1 146 ? -6.985 -1.503 1.712 1.00 93.62 146 PHE A N 1
ATOM 1126 C CA . PHE A 1 146 ? -6.360 -0.675 2.737 1.00 93.62 146 PHE A CA 1
ATOM 1127 C C . PHE A 1 146 ? -7.364 -0.012 3.683 1.00 93.62 146 PHE A C 1
ATOM 1129 O O . PHE A 1 146 ? -8.525 0.223 3.335 1.00 93.62 146 PHE A O 1
ATOM 1136 N N . THR A 1 147 ? -6.887 0.306 4.884 1.00 92.75 147 THR A N 1
ATOM 1137 C CA . THR A 1 147 ? -7.590 1.096 5.899 1.00 92.75 147 THR A CA 1
ATOM 1138 C C . THR A 1 147 ? -6.598 1.813 6.800 1.00 92.75 147 THR A C 1
ATOM 1140 O O . THR A 1 147 ? -5.569 1.257 7.162 1.00 92.75 147 THR A O 1
ATOM 1143 N N . ASP A 1 148 ? -6.908 3.041 7.192 1.00 90.19 148 ASP A N 1
ATOM 1144 C CA . ASP A 1 148 ? -6.101 3.853 8.112 1.00 90.19 148 ASP A CA 1
ATOM 1145 C C . ASP A 1 148 ? -6.900 4.293 9.354 1.00 90.19 148 ASP A C 1
ATOM 1147 O O . ASP A 1 148 ? -6.454 5.136 10.132 1.00 90.19 148 ASP A O 1
ATOM 1151 N N . ASN A 1 149 ? -8.101 3.726 9.540 1.00 85.94 149 ASN A N 1
ATOM 1152 C CA . ASN A 1 149 ? -9.073 4.089 10.579 1.00 85.94 149 ASN A CA 1
ATOM 1153 C C . ASN A 1 149 ? -9.495 5.574 10.583 1.00 85.94 149 ASN A C 1
ATOM 1155 O O . ASN A 1 149 ? -10.115 6.027 11.547 1.00 85.94 149 ASN A O 1
ATOM 1159 N N . LEU A 1 150 ? -9.191 6.326 9.521 1.00 87.12 150 LEU A N 1
ATOM 1160 C CA . LEU A 1 150 ? -9.560 7.730 9.349 1.00 87.12 150 LEU A CA 1
ATOM 1161 C C . LEU A 1 150 ? -10.448 7.914 8.116 1.00 87.12 150 LEU A C 1
ATOM 1163 O O . LEU A 1 150 ? -11.497 8.556 8.183 1.00 87.12 150 LEU A O 1
ATOM 1167 N N . ASN A 1 151 ? -10.016 7.341 7.000 1.00 84.69 151 ASN A N 1
ATOM 1168 C CA . ASN A 1 151 ? -10.717 7.297 5.734 1.00 84.69 151 ASN A CA 1
ATOM 1169 C C . ASN A 1 151 ? -11.526 5.989 5.623 1.00 84.69 151 ASN A C 1
ATOM 1171 O O . ASN A 1 151 ? -11.206 4.993 6.280 1.00 84.69 151 ASN A O 1
ATOM 1175 N N . PRO A 1 152 ? -12.597 5.960 4.806 1.00 84.31 152 PRO A N 1
ATOM 1176 C CA . PRO A 1 152 ? -13.324 4.726 4.529 1.00 84.31 152 PRO A CA 1
ATOM 1177 C C . PRO A 1 152 ? -12.405 3.630 3.981 1.00 84.31 152 PRO A C 1
ATOM 1179 O O . PRO A 1 152 ? -11.463 3.917 3.243 1.00 84.31 152 PRO A O 1
ATOM 1182 N N . PHE A 1 153 ? -12.734 2.371 4.288 1.00 88.94 153 PHE A N 1
ATOM 1183 C CA . PHE A 1 153 ? -12.047 1.209 3.724 1.00 88.94 153 PHE A CA 1
ATOM 1184 C C . PHE A 1 153 ? -11.972 1.320 2.203 1.00 88.94 153 PHE A C 1
ATOM 1186 O O . PHE A 1 153 ? -12.991 1.545 1.537 1.00 88.94 153 PHE A O 1
ATOM 1193 N N . GLY A 1 154 ? -10.768 1.139 1.671 1.00 90.50 154 GLY A N 1
ATOM 1194 C CA . GLY A 1 154 ? -10.494 1.340 0.263 1.00 90.50 154 GLY A CA 1
ATOM 1195 C C . GLY A 1 154 ? -9.957 0.101 -0.436 1.00 90.50 154 GLY A C 1
ATOM 1196 O O . GLY A 1 154 ? -9.421 -0.823 0.183 1.00 90.50 154 GLY A O 1
ATOM 1197 N N . ARG A 1 155 ? -10.092 0.093 -1.760 1.00 92.25 155 ARG A N 1
ATOM 1198 C CA . ARG A 1 155 ? -9.344 -0.778 -2.660 1.00 92.25 155 ARG A CA 1
ATOM 1199 C C . ARG A 1 155 ? -8.787 0.019 -3.824 1.00 92.25 155 ARG A C 1
ATOM 1201 O O . ARG A 1 155 ? -9.407 0.966 -4.286 1.00 92.25 155 ARG A O 1
ATOM 1208 N N . ILE A 1 156 ? -7.668 -0.432 -4.362 1.00 91.31 156 ILE A N 1
ATOM 1209 C CA . ILE A 1 156 ? -7.098 0.127 -5.579 1.00 91.31 156 ILE A CA 1
ATOM 1210 C C . ILE A 1 156 ? -6.538 -0.985 -6.457 1.00 91.31 156 ILE A C 1
ATOM 1212 O O . ILE A 1 156 ? -5.885 -1.909 -5.967 1.00 91.31 156 ILE A O 1
ATOM 1216 N N . VAL A 1 157 ? -6.833 -0.918 -7.754 1.00 91.38 157 VAL A N 1
ATOM 1217 C CA . VAL A 1 157 ? -6.268 -1.824 -8.757 1.00 91.38 157 VAL A CA 1
ATOM 1218 C C . VAL A 1 157 ? -5.000 -1.173 -9.286 1.00 91.38 157 VAL A C 1
ATOM 1220 O O . VAL A 1 157 ? -5.054 -0.111 -9.891 1.00 91.38 157 VAL A O 1
ATOM 1223 N N . LEU A 1 158 ? -3.849 -1.788 -9.035 1.00 89.06 158 LEU A N 1
ATOM 1224 C CA . LEU A 1 158 ? -2.558 -1.182 -9.350 1.00 89.06 158 LEU A CA 1
ATOM 1225 C C . LEU A 1 158 ? -2.258 -1.171 -10.853 1.00 89.06 158 LEU A C 1
ATOM 1227 O O . LEU A 1 158 ? -1.531 -0.315 -11.337 1.00 89.06 158 LEU A O 1
ATOM 1231 N N . ASP A 1 159 ? -2.814 -2.117 -11.604 1.00 88.31 159 ASP A N 1
ATOM 1232 C CA . ASP A 1 159 ? -2.611 -2.192 -13.057 1.00 88.31 159 ASP A CA 1
ATOM 1233 C C . ASP A 1 159 ? -3.645 -1.368 -13.847 1.00 88.31 159 ASP A C 1
ATOM 1235 O O . ASP A 1 159 ? -3.534 -1.243 -15.062 1.00 88.31 159 ASP A O 1
ATOM 1239 N N . ASN A 1 160 ? -4.639 -0.795 -13.159 1.00 88.44 160 ASN A N 1
ATOM 1240 C CA . ASN A 1 160 ? -5.601 0.160 -13.711 1.00 88.44 160 ASN A CA 1
ATOM 1241 C C . ASN A 1 160 ? -5.985 1.184 -12.623 1.00 88.44 160 ASN A C 1
ATOM 1243 O O . ASN A 1 160 ? -7.070 1.079 -12.038 1.00 88.44 160 ASN A O 1
ATOM 1247 N N . PRO A 1 161 ? -5.060 2.098 -12.279 1.00 88.12 161 PRO A N 1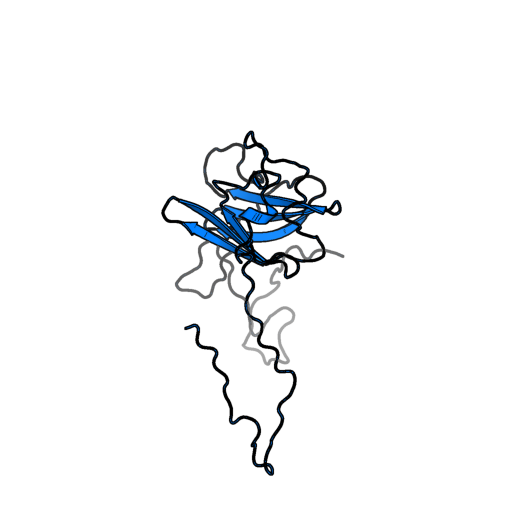
ATOM 1248 C CA . PRO A 1 161 ? -5.243 3.041 -11.185 1.00 88.12 161 PRO A CA 1
ATOM 1249 C C . PRO A 1 161 ? -6.283 4.128 -11.516 1.00 88.12 161 PRO A C 1
ATOM 1251 O O . PRO A 1 161 ? -6.470 4.464 -12.686 1.00 88.12 161 PRO A O 1
ATOM 1254 N N . PRO A 1 162 ? -6.935 4.709 -10.492 1.00 88.06 162 PRO A N 1
ATOM 1255 C CA . PRO A 1 162 ? -7.885 5.801 -10.660 1.00 88.06 162 PRO A CA 1
ATOM 1256 C C . PRO A 1 162 ? -7.195 7.080 -11.142 1.00 88.06 162 PRO A C 1
ATOM 1258 O O . PRO A 1 162 ? -6.031 7.346 -10.814 1.00 88.06 162 PRO A O 1
ATOM 1261 N N . THR A 1 163 ? -7.950 7.900 -11.873 1.00 87.62 163 THR A N 1
ATOM 1262 C CA . THR A 1 163 ? -7.466 9.199 -12.360 1.00 87.62 163 THR A CA 1
ATOM 1263 C C . THR A 1 163 ? -7.627 10.263 -11.274 1.00 87.62 163 THR A C 1
ATOM 1265 O O . THR A 1 163 ? -8.608 10.251 -10.524 1.00 87.62 163 THR A O 1
ATOM 1268 N N . VAL A 1 164 ? -6.694 11.210 -11.201 1.00 85.69 164 VAL A N 1
ATOM 1269 C CA . VAL A 1 164 ? -6.801 12.413 -10.364 1.00 85.69 164 VAL A CA 1
ATOM 1270 C C . VAL A 1 164 ? -8.160 13.085 -10.591 1.00 85.69 164 VAL A C 1
ATOM 1272 O O . VAL A 1 164 ? -8.610 13.260 -11.725 1.00 85.69 164 VAL A O 1
ATOM 1275 N N . GLY A 1 165 ? -8.830 13.430 -9.497 1.00 83.88 165 GLY A N 1
ATOM 1276 C CA . GLY A 1 165 ? -10.181 13.980 -9.434 1.00 83.88 165 GLY A CA 1
ATOM 1277 C C . GLY A 1 165 ? -11.295 12.944 -9.249 1.00 83.88 165 GLY A C 1
ATOM 1278 O O . GLY A 1 165 ? -12.434 13.343 -9.019 1.00 83.88 165 GLY A O 1
ATOM 1279 N N . THR A 1 166 ? -10.994 11.645 -9.355 1.00 85.19 166 THR A N 1
ATOM 1280 C CA . THR A 1 166 ? -11.966 10.538 -9.187 1.00 85.19 166 THR A CA 1
ATOM 1281 C C . THR A 1 166 ? -11.567 9.551 -8.094 1.00 85.19 166 THR A C 1
ATOM 1283 O O . THR A 1 166 ? -12.282 8.591 -7.802 1.00 85.19 166 THR A O 1
ATOM 1286 N N . VAL A 1 167 ? -10.400 9.762 -7.482 1.00 86.88 167 VAL A N 1
ATOM 1287 C CA . VAL A 1 167 ? -9.755 8.776 -6.613 1.00 86.88 167 VAL A CA 1
ATOM 1288 C C . VAL A 1 167 ? -10.626 8.500 -5.406 1.00 86.88 167 VAL A C 1
ATOM 1290 O O . VAL A 1 167 ? -10.853 7.346 -5.058 1.00 86.88 167 VAL A O 1
ATOM 1293 N N . LYS A 1 168 ? -11.153 9.559 -4.788 1.00 81.88 168 LYS A N 1
ATOM 1294 C CA . LYS A 1 168 ? -11.968 9.458 -3.581 1.00 81.88 168 LYS A CA 1
ATOM 1295 C C . LYS A 1 168 ? -13.217 8.609 -3.803 1.00 81.88 168 LYS A C 1
ATOM 1297 O O . LYS A 1 168 ? -13.622 7.905 -2.883 1.00 81.88 168 LYS A O 1
ATOM 1302 N N . GLU A 1 169 ? -13.828 8.679 -4.979 1.00 82.00 169 GLU A N 1
ATOM 1303 C CA . GLU A 1 169 ? -15.019 7.915 -5.340 1.00 82.00 169 GLU A CA 1
ATOM 1304 C C . GLU A 1 169 ? -14.676 6.479 -5.754 1.00 82.00 169 GLU A C 1
ATOM 1306 O O . GLU A 1 169 ? -15.360 5.544 -5.338 1.00 82.00 169 GLU A O 1
ATOM 1311 N N . GLU A 1 170 ? -13.616 6.286 -6.542 1.00 85.38 170 GLU A N 1
ATOM 1312 C CA . GLU A 1 170 ? -13.266 4.983 -7.119 1.00 85.38 170 GLU A CA 1
ATOM 1313 C C . GLU A 1 170 ? -12.606 4.025 -6.125 1.00 85.38 170 GLU A C 1
ATOM 1315 O O . GLU A 1 170 ? -12.772 2.805 -6.238 1.00 85.38 170 GLU A O 1
ATOM 1320 N N . VAL A 1 171 ? -11.870 4.552 -5.140 1.00 87.44 171 VAL A N 1
ATOM 1321 C CA . VAL A 1 171 ? -11.180 3.700 -4.165 1.00 87.44 171 VAL A CA 1
ATOM 1322 C C . VAL A 1 171 ? -12.099 3.187 -3.066 1.00 87.44 171 VAL A C 1
ATOM 1324 O O . VAL A 1 171 ? -11.746 2.220 -2.400 1.00 87.44 171 VAL A O 1
ATOM 1327 N N . GLN A 1 172 ? -13.271 3.787 -2.846 1.00 82.75 172 GLN A N 1
ATOM 1328 C CA . GLN A 1 172 ? -14.154 3.392 -1.748 1.00 82.75 172 GLN A CA 1
ATOM 1329 C C . GLN A 1 172 ? -14.701 1.977 -1.946 1.00 82.75 172 GLN A C 1
ATOM 1331 O O . GLN A 1 172 ? -15.334 1.651 -2.949 1.00 82.75 172 GLN A O 1
ATOM 1336 N N . LEU A 1 173 ? -14.489 1.124 -0.943 1.00 81.81 173 LEU A N 1
ATOM 1337 C CA . LEU A 1 173 ? -15.029 -0.233 -0.938 1.00 81.81 173 LEU A CA 1
ATOM 1338 C C . LEU A 1 173 ? -16.469 -0.276 -0.412 1.00 81.81 173 LEU A C 1
ATOM 1340 O O . LEU A 1 173 ? -17.232 -1.184 -0.742 1.00 81.81 173 LEU A O 1
ATOM 1344 N N . VAL A 1 174 ? -16.843 0.713 0.400 1.00 70.69 174 VAL A N 1
ATOM 1345 C CA . VAL A 1 174 ? -18.204 0.888 0.902 1.00 70.69 174 VAL A CA 1
ATOM 1346 C C . VAL A 1 174 ? -18.932 1.851 -0.028 1.00 70.69 174 VAL A C 1
ATOM 1348 O O . VAL A 1 174 ? -18.523 2.996 -0.187 1.00 70.69 174 VAL A O 1
ATOM 1351 N N . PHE A 1 175 ? -20.021 1.394 -0.641 1.00 60.06 175 PHE A N 1
ATOM 1352 C CA . PHE A 1 175 ? -20.887 2.269 -1.423 1.00 60.06 175 PHE A CA 1
ATOM 1353 C C . PHE A 1 175 ? -21.471 3.362 -0.521 1.00 60.06 175 PHE A C 1
ATOM 1355 O O . PHE A 1 175 ? -21.846 3.079 0.618 1.00 60.06 175 PHE A O 1
ATOM 1362 N N . ASN A 1 176 ? -21.635 4.577 -1.055 1.00 58.53 176 ASN A N 1
ATOM 1363 C CA . ASN A 1 176 ? -22.462 5.634 -0.461 1.00 58.53 176 ASN A CA 1
ATOM 1364 C C . ASN A 1 176 ? -23.952 5.225 -0.472 1.00 58.53 176 ASN A C 1
ATOM 1366 O O . ASN A 1 176 ? -24.792 5.841 -1.122 1.00 58.53 176 ASN A O 1
ATOM 1370 N N . GLN A 1 177 ? -24.291 4.139 0.216 1.00 55.31 177 GLN A N 1
ATOM 1371 C CA . GLN A 1 177 ? -25.654 3.758 0.534 1.00 55.31 177 GLN A CA 1
ATOM 1372 C C . GLN A 1 177 ? -25.939 4.178 1.969 1.00 55.31 177 GLN A C 1
ATOM 1374 O O . GLN A 1 177 ? -25.159 3.926 2.887 1.00 55.31 177 GLN A O 1
ATOM 1379 N N . SER A 1 178 ? -27.090 4.815 2.170 1.00 55.97 178 SER A N 1
ATOM 1380 C CA . SER A 1 178 ? -27.624 5.049 3.503 1.00 55.97 178 SER A CA 1
ATOM 1381 C C . SER A 1 178 ? -27.959 3.695 4.126 1.00 55.97 178 SER A C 1
ATOM 1383 O O . SER A 1 178 ? -28.990 3.102 3.802 1.00 55.97 178 SER A O 1
ATOM 1385 N N . PHE A 1 179 ? -27.099 3.189 5.006 1.00 58.56 179 PHE A N 1
ATOM 1386 C CA . PHE A 1 179 ? -27.463 2.055 5.844 1.00 58.56 179 PHE A CA 1
ATOM 1387 C C . PHE A 1 179 ? -28.468 2.533 6.901 1.00 58.56 179 PHE A C 1
ATOM 1389 O O . PHE A 1 179 ? -28.216 3.541 7.566 1.00 58.56 179 PHE A O 1
ATOM 1396 N N . PRO A 1 180 ? -29.616 1.858 7.075 1.00 60.34 180 PRO A N 1
ATOM 1397 C CA . PRO A 1 180 ? -30.519 2.180 8.167 1.00 60.34 180 PRO A CA 1
ATOM 1398 C C . PRO A 1 180 ? -29.832 1.843 9.495 1.00 60.34 180 PRO A C 1
ATOM 1400 O O . PRO A 1 180 ? -29.689 0.678 9.862 1.00 60.34 180 PRO A O 1
ATOM 1403 N N . THR A 1 181 ? -29.398 2.867 10.225 1.00 58.19 181 THR A N 1
ATOM 1404 C CA . THR A 1 181 ? -28.861 2.700 11.577 1.00 58.19 181 THR A CA 1
ATOM 1405 C C . THR A 1 181 ? -30.021 2.552 12.556 1.00 58.19 181 THR A C 1
ATOM 1407 O O . THR A 1 181 ? -30.788 3.490 12.774 1.00 58.19 181 THR A O 1
ATOM 1410 N N . VAL A 1 182 ? -30.158 1.375 13.167 1.00 63.00 182 VAL A N 1
ATOM 1411 C CA . VAL A 1 182 ? -31.110 1.164 14.264 1.00 63.00 182 VAL A CA 1
ATOM 1412 C C . VAL A 1 182 ? -30.445 1.603 15.564 1.00 63.00 182 VAL A C 1
ATOM 1414 O O . VAL A 1 182 ? -29.624 0.884 16.125 1.00 63.00 182 VAL A O 1
ATOM 1417 N N . ASN A 1 183 ? -30.807 2.790 16.047 1.00 60.00 183 ASN A N 1
ATOM 1418 C CA . ASN A 1 183 ? -30.397 3.262 17.365 1.00 60.00 183 ASN A CA 1
ATOM 1419 C C . ASN A 1 183 ? -31.459 2.889 18.402 1.00 60.00 183 ASN A C 1
ATOM 1421 O O . ASN A 1 183 ? -32.600 3.348 18.337 1.00 60.00 183 ASN A O 1
ATOM 1425 N N . PHE A 1 184 ? -31.077 2.081 19.389 1.00 65.19 184 PHE A N 1
ATOM 1426 C CA . PHE A 1 184 ? -31.928 1.790 20.539 1.00 65.19 184 PHE A CA 1
ATOM 1427 C C . PHE A 1 184 ? -31.92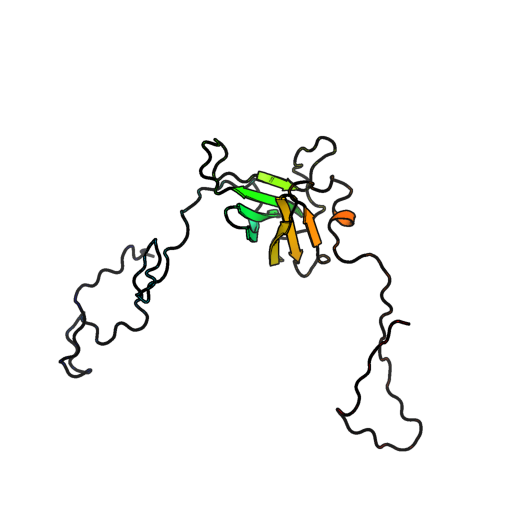9 2.995 21.485 1.00 65.19 184 PHE A C 1
ATOM 1429 O O . PHE A 1 184 ? -31.030 3.162 22.300 1.00 65.19 184 PHE A O 1
ATOM 1436 N N . VAL A 1 185 ? -32.937 3.860 21.357 1.00 67.06 185 VAL A N 1
ATOM 1437 C CA . VAL A 1 185 ? -33.042 5.089 22.165 1.00 67.06 185 VAL A CA 1
ATOM 1438 C C . VAL A 1 185 ? -33.476 4.785 23.600 1.00 67.06 185 VAL A C 1
ATOM 1440 O O . VAL A 1 185 ? -33.033 5.437 24.542 1.00 67.06 185 VAL A O 1
ATOM 1443 N N . ARG A 1 186 ? -34.363 3.799 23.783 1.00 59.84 186 ARG A N 1
ATOM 1444 C CA . ARG A 1 186 ? -34.893 3.419 25.094 1.00 59.84 186 ARG A CA 1
ATOM 1445 C C . ARG A 1 186 ? -35.531 2.035 25.044 1.00 59.84 186 ARG A C 1
ATOM 1447 O O . ARG A 1 186 ? -36.253 1.722 24.103 1.00 59.84 186 ARG A O 1
ATOM 1454 N N . MET A 1 187 ? -35.332 1.254 26.101 1.00 62.75 187 MET A N 1
ATOM 1455 C CA . MET A 1 187 ? -36.159 0.090 26.415 1.00 62.75 187 MET A CA 1
ATOM 1456 C C . MET A 1 187 ? -37.190 0.521 27.464 1.00 62.75 187 MET A C 1
ATOM 1458 O O . MET A 1 187 ? -36.816 1.049 28.512 1.00 62.75 187 MET A O 1
ATOM 1462 N N . GLN A 1 188 ? -38.482 0.381 27.167 1.00 63.72 188 GLN A N 1
ATOM 1463 C CA . GLN A 1 188 ? -39.556 0.744 28.092 1.00 63.72 188 GLN A CA 1
ATOM 1464 C C . GLN A 1 188 ? -40.522 -0.430 28.236 1.00 63.72 188 GLN A C 1
ATOM 1466 O O . GLN A 1 188 ? -41.143 -0.858 27.267 1.00 63.72 188 GLN A O 1
ATOM 1471 N N . GLU A 1 189 ? -40.634 -0.950 29.455 1.00 63.41 189 GLU A N 1
ATOM 1472 C CA . GLU A 1 189 ? -41.647 -1.937 29.820 1.00 63.41 189 GLU A CA 1
ATOM 1473 C C . GLU A 1 189 ? -42.996 -1.244 30.034 1.00 63.41 189 GLU A C 1
ATOM 1475 O O . GLU A 1 189 ? -43.071 -0.231 30.730 1.00 63.41 189 GLU A O 1
ATOM 1480 N N . ASN A 1 190 ? -44.066 -1.798 29.460 1.00 59.84 190 ASN A N 1
ATOM 1481 C CA . ASN A 1 190 ? -45.428 -1.293 29.666 1.00 59.84 190 ASN A CA 1
ATOM 1482 C C . ASN A 1 190 ? -46.183 -2.009 30.798 1.00 59.84 190 ASN A C 1
ATOM 1484 O O . ASN A 1 190 ? -47.236 -1.525 31.206 1.00 59.84 190 ASN A O 1
ATOM 1488 N N . VAL A 1 191 ? -45.680 -3.132 31.328 1.00 57.09 191 VAL A N 1
ATOM 1489 C CA . VAL A 1 191 ? -46.331 -3.872 32.422 1.00 57.09 191 VAL A CA 1
ATOM 1490 C C . VAL A 1 191 ? -45.269 -4.577 33.272 1.00 57.09 191 VAL A C 1
ATOM 1492 O O . VAL A 1 191 ? -44.415 -5.261 32.723 1.00 57.09 191 VAL A O 1
ATOM 1495 N N . ALA A 1 192 ? -45.327 -4.355 34.588 1.00 57.38 192 ALA A N 1
ATOM 1496 C CA . ALA A 1 192 ? -44.479 -4.880 35.667 1.00 57.38 192 ALA A CA 1
ATOM 1497 C C . ALA A 1 192 ? -43.447 -5.983 35.308 1.00 57.38 192 ALA A C 1
ATOM 1499 O O . ALA A 1 192 ? -43.726 -7.172 35.437 1.00 57.38 192 ALA A O 1
ATOM 1500 N N . GLY A 1 193 ? -42.242 -5.538 34.933 1.00 57.06 193 GLY A N 1
ATOM 1501 C CA . GLY A 1 193 ? -40.919 -6.080 35.264 1.00 57.06 193 GLY A CA 1
ATOM 1502 C C . GLY A 1 193 ? -40.724 -7.582 35.422 1.00 57.06 193 GLY A C 1
ATOM 1503 O O . GLY A 1 193 ? -40.800 -8.100 36.536 1.00 57.06 193 GLY A O 1
ATOM 1504 N N . SER A 1 194 ? -40.277 -8.247 34.352 1.00 61.31 194 SER A N 1
ATOM 1505 C CA . SER A 1 194 ? -39.507 -9.498 34.481 1.00 61.31 194 SER A CA 1
ATOM 1506 C C . SER A 1 194 ? -38.427 -9.669 33.402 1.00 61.31 194 SER A C 1
ATOM 1508 O O . SER A 1 194 ? -38.096 -10.793 33.012 1.00 61.31 194 SER A O 1
ATOM 1510 N N . LEU A 1 195 ? -37.868 -8.573 32.883 1.00 56.22 195 LEU A N 1
ATOM 1511 C CA . LEU A 1 195 ? -36.762 -8.642 31.931 1.00 56.22 195 LEU A CA 1
ATOM 1512 C C . LEU A 1 195 ? -35.450 -9.052 32.628 1.00 56.22 195 LEU A C 1
ATOM 1514 O O . LEU A 1 195 ? -34.807 -8.257 33.308 1.00 56.22 195 LEU A O 1
ATOM 1518 N N . ILE A 1 196 ? -35.044 -10.313 32.445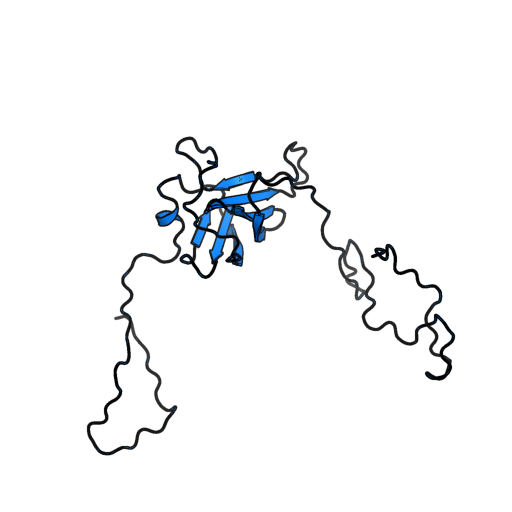 1.00 57.19 196 ILE A N 1
ATOM 1519 C CA . ILE A 1 196 ? -33.747 -10.833 32.902 1.00 57.19 196 ILE A CA 1
ATOM 1520 C C . ILE A 1 196 ? -32.647 -10.343 31.936 1.00 57.19 196 ILE A C 1
ATOM 1522 O O . ILE A 1 196 ? -32.775 -10.558 30.724 1.00 57.19 196 ILE A O 1
ATOM 1526 N N . PRO A 1 197 ? -31.565 -9.703 32.424 1.00 53.53 197 PRO A N 1
ATOM 1527 C CA . PRO A 1 197 ? -30.421 -9.326 31.594 1.00 53.53 197 PRO A CA 1
ATOM 1528 C C . PRO A 1 197 ? -29.836 -10.539 30.848 1.00 53.53 197 PRO A C 1
ATOM 1530 O O . PRO A 1 197 ? -29.786 -11.634 31.400 1.00 53.53 197 PRO A O 1
ATOM 1533 N N . SER A 1 198 ? -29.370 -10.337 29.610 1.00 51.06 198 SER A N 1
ATOM 1534 C CA . SER A 1 198 ? -28.712 -11.354 28.757 1.00 51.06 198 SER A CA 1
ATOM 1535 C C . SER A 1 198 ? -29.600 -12.399 28.055 1.00 51.06 198 SER A C 1
ATOM 1537 O O . SER A 1 198 ? -29.064 -13.351 27.496 1.00 51.06 198 SER A O 1
ATOM 1539 N N . VAL A 1 199 ? -30.928 -12.237 28.019 1.00 57.34 199 VAL A N 1
ATOM 1540 C CA . VAL A 1 199 ? -31.844 -13.235 27.406 1.00 57.34 199 VAL A CA 1
ATOM 1541 C C . VAL A 1 199 ? -32.306 -12.873 25.980 1.00 57.34 199 VAL A C 1
ATOM 1543 O O . VAL A 1 199 ? -32.952 -13.676 25.313 1.00 57.34 199 VAL A O 1
ATOM 1546 N N . TYR A 1 200 ? -31.955 -11.695 25.457 1.00 59.84 200 TYR A N 1
ATOM 1547 C CA . TYR A 1 200 ? -32.515 -11.194 24.195 1.00 59.84 200 TYR A CA 1
ATOM 1548 C C . TYR A 1 200 ? -31.445 -10.994 23.130 1.00 59.84 200 TYR A C 1
ATOM 1550 O O . TYR A 1 200 ? -30.452 -10.304 23.351 1.00 59.84 200 TYR A O 1
ATOM 1558 N N . GLN A 1 201 ? -31.698 -11.558 21.952 1.00 54.94 201 GLN A N 1
ATOM 1559 C CA . GLN A 1 201 ? -30.924 -11.338 20.740 1.00 54.94 201 GLN A CA 1
ATOM 1560 C C . GLN A 1 201 ? -31.824 -10.634 19.726 1.00 54.94 201 GLN A C 1
ATOM 1562 O O . GLN A 1 201 ? -32.881 -11.144 19.356 1.00 54.94 201 GLN A O 1
ATOM 1567 N N . PHE A 1 202 ? -31.414 -9.447 19.287 1.00 59.62 202 PHE A N 1
ATOM 1568 C CA . PHE A 1 202 ? -32.073 -8.744 18.194 1.00 59.62 202 PHE A CA 1
ATOM 1569 C C . PHE A 1 202 ? -31.359 -9.109 16.895 1.00 59.62 202 PHE A C 1
ATOM 1571 O O . PHE A 1 202 ? -30.143 -8.964 16.786 1.00 59.62 202 PHE A O 1
ATOM 1578 N N . THR A 1 203 ? -32.112 -9.581 15.905 1.00 52.38 203 THR A N 1
ATOM 1579 C CA . THR A 1 203 ? -31.600 -9.841 14.558 1.00 52.38 203 THR A CA 1
ATOM 1580 C C . THR A 1 203 ? -32.390 -8.998 13.576 1.00 52.38 203 THR A C 1
ATOM 1582 O O . THR A 1 203 ? -33.616 -9.081 13.514 1.00 52.38 203 THR A O 1
ATOM 1585 N N . THR A 1 204 ? -31.687 -8.180 12.802 1.00 55.12 204 THR A N 1
ATOM 1586 C CA . THR A 1 204 ? -32.263 -7.500 11.649 1.00 55.12 204 THR A CA 1
ATOM 1587 C C . THR A 1 204 ? -32.318 -8.484 10.484 1.00 55.12 204 THR A C 1
ATOM 1589 O O . THR A 1 204 ? -31.334 -9.143 10.152 1.00 55.12 204 THR A O 1
ATOM 1592 N N . ARG A 1 205 ? -33.492 -8.617 9.864 1.00 42.16 205 ARG A N 1
ATOM 1593 C CA . ARG A 1 205 ? -33.666 -9.344 8.605 1.00 42.16 205 ARG A CA 1
ATOM 1594 C C . ARG A 1 205 ? -33.935 -8.317 7.516 1.00 42.16 205 ARG A C 1
ATOM 1596 O O . ARG A 1 205 ? -34.909 -7.577 7.616 1.00 42.16 205 ARG A O 1
ATOM 1603 N N . TYR A 1 206 ? -33.091 -8.293 6.491 1.00 44.25 206 TYR A N 1
ATOM 1604 C CA . TYR A 1 206 ? -33.418 -7.607 5.245 1.00 44.25 206 TYR A CA 1
ATOM 1605 C C . TYR A 1 206 ? -34.529 -8.405 4.546 1.00 44.25 206 TYR A C 1
ATOM 1607 O O . TYR A 1 206 ? -34.390 -9.620 4.365 1.00 44.25 206 TYR A O 1
ATOM 1615 N N . VAL A 1 207 ? -35.650 -7.744 4.250 1.00 42.34 207 VAL A N 1
ATOM 1616 C CA . VAL A 1 207 ? -36.785 -8.291 3.488 1.00 42.34 207 VAL A CA 1
ATOM 1617 C C . VAL A 1 207 ? -36.815 -7.612 2.133 1.00 42.34 207 VAL A C 1
ATOM 1619 O O . VAL A 1 207 ? -36.650 -6.372 2.123 1.00 42.34 207 VAL A O 1
#

Sequence (207 aa):
MAEITNNKFVKGMVEDVNPSEQTPQTYRYGLNFTHLTEQGDKYSISNEDGTVLMNVTFPTGKRVVGHSVLNTDIIVVLAGEDGTSQVGYIREDSSPDPTYGFYHPVAPVDSLGVPVDDNSELGFKLSHYVDCVSRKVIDGSRILYFTDNLNPFGRIVLDNPPTVGTVKEEVQLVFNQSFPTVNFVRMQENVAGSLIPSVYQFTTRYV

Organism: NCBI:txid412755